Protein AF-A0A2A6NZR4-F1 (afdb_monomer_lite)

Foldseek 3Di:
DLLVVLCVLLVVLQADADDPPDDADQSYEVASVLLSVLCVVPNDVLSNLLCCLQRVAPPRSRVDYNQSSLLSSVLCVQQVCCSPPVVVLSRVQSNVDPLVVLLVVLVVCPPPDDSNVSSNVSSLVSSCVVVVDHSRPDDDDPVVCVVCDVQPDLVNLLVVLVVLVVVVVVDPPPVSVVCCVPPVPDDPVSNVVSVVSNVVVVVVVVVVVD

Secondary structure (DSSP, 8-state):
-HHHHHHHHHHHTT-EE--TTSPPPTTEE--HHHHHHHHHHHHHHHHHHHHHHHHSSTT-TT--SHHHHHHHHHHHHH-HHHHHHSHHHHHHHHHT--HHHHHHHHGGGTTTS-HHHHHHHHHHHHHHHHHSS-TTSPPPPHHHHHHHTTT-SHHHHHHHHHHHHHHHHHSPTT-HHHHHHHHS-S-HHHHHHHHHHHHHHHHHHHHHH-

Structure (mmCIF, N/CA/C/O backbone):
data_AF-A0A2A6NZR4-F1
#
_entry.id   AF-A0A2A6NZR4-F1
#
loop_
_atom_site.group_PDB
_atom_site.id
_atom_site.type_symbol
_atom_site.label_atom_id
_atom_site.label_alt_id
_atom_site.label_comp_id
_atom_site.label_asym_id
_atom_site.label_entity_id
_atom_site.label_seq_id
_atom_site.pdbx_PDB_ins_code
_atom_site.Cartn_x
_atom_site.Cartn_y
_atom_site.Cartn_z
_atom_site.occupancy
_atom_site.B_iso_or_equiv
_atom_site.auth_seq_id
_atom_site.auth_comp_id
_atom_site.auth_asym_id
_atom_site.auth_atom_id
_atom_site.pdbx_PDB_model_num
ATOM 1 N N . MET A 1 1 ? -17.869 -8.688 21.858 1.00 59.12 1 MET A N 1
ATOM 2 C CA . MET A 1 1 ? -16.610 -8.218 22.480 1.00 59.12 1 MET A CA 1
ATOM 3 C C . MET A 1 1 ? -15.714 -7.441 21.517 1.00 59.12 1 MET A C 1
ATOM 5 O O . MET A 1 1 ? -15.177 -6.435 21.944 1.00 59.12 1 MET A O 1
ATOM 9 N N . SER A 1 2 ? -15.584 -7.816 20.235 1.00 82.81 2 SER A N 1
ATOM 10 C CA . SER A 1 2 ? -14.675 -7.118 19.302 1.00 82.81 2 SER A CA 1
ATOM 11 C C . SER A 1 2 ? -15.064 -5.670 18.972 1.00 82.81 2 SER A C 1
ATOM 13 O O . SER A 1 2 ? -14.180 -4.835 18.847 1.00 82.81 2 SER A O 1
ATOM 15 N N . GLU A 1 3 ? -16.356 -5.346 18.838 1.00 93.75 3 GLU A N 1
ATOM 16 C CA . GLU A 1 3 ? -16.763 -4.004 18.382 1.00 93.75 3 GLU A CA 1
ATOM 17 C C . GLU A 1 3 ? -16.541 -2.907 19.431 1.00 93.75 3 GLU A C 1
ATOM 19 O O . GLU A 1 3 ? -16.085 -1.823 19.084 1.00 93.75 3 GLU A O 1
ATOM 24 N N . ALA A 1 4 ? -16.813 -3.185 20.711 1.00 95.56 4 ALA A N 1
ATOM 25 C CA . ALA A 1 4 ? -16.572 -2.221 21.787 1.00 95.56 4 ALA A CA 1
ATOM 26 C C . ALA A 1 4 ? -15.085 -1.837 21.872 1.00 95.56 4 ALA A C 1
ATOM 28 O O . ALA A 1 4 ? -14.761 -0.658 21.982 1.00 95.56 4 ALA A O 1
ATOM 29 N N . LEU A 1 5 ? -14.188 -2.822 21.733 1.00 96.25 5 LEU A N 1
ATOM 30 C CA . LEU A 1 5 ? -12.747 -2.581 21.688 1.00 96.25 5 LEU A CA 1
ATOM 31 C C . LEU A 1 5 ? -12.336 -1.804 20.429 1.00 96.25 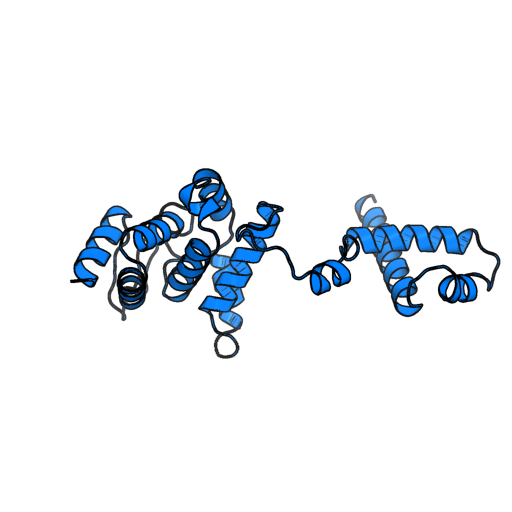5 LEU A C 1
ATOM 33 O O . LEU A 1 5 ? -11.566 -0.858 20.536 1.00 96.25 5 LEU A O 1
ATOM 37 N N . VAL A 1 6 ? -12.889 -2.138 19.255 1.00 97.12 6 VAL A N 1
ATOM 38 C CA . VAL A 1 6 ? -12.670 -1.351 18.025 1.00 97.12 6 VAL A CA 1
ATOM 39 C C . VAL A 1 6 ? -13.058 0.111 18.236 1.00 97.12 6 VAL A C 1
ATOM 41 O O . VAL A 1 6 ? -12.267 0.988 17.919 1.00 97.12 6 VAL A O 1
ATOM 44 N N . ARG A 1 7 ? -14.241 0.379 18.800 1.00 96.50 7 ARG A N 1
ATOM 45 C CA . ARG A 1 7 ? -14.711 1.746 19.073 1.00 96.50 7 ARG A CA 1
ATOM 46 C C . ARG A 1 7 ? -13.809 2.477 20.062 1.00 96.50 7 ARG A C 1
ATOM 48 O O . ARG A 1 7 ? -13.497 3.635 19.821 1.00 96.50 7 ARG A O 1
ATOM 55 N N . SER A 1 8 ? -13.372 1.798 21.124 1.00 96.81 8 SER A N 1
ATOM 56 C CA . SER A 1 8 ? -12.415 2.347 22.091 1.00 96.81 8 SER A CA 1
ATOM 57 C C . SER A 1 8 ? -11.118 2.767 21.406 1.00 96.81 8 SER A C 1
ATOM 59 O O . SER A 1 8 ? -10.703 3.907 21.547 1.00 96.81 8 SER A O 1
ATOM 61 N N . ILE A 1 9 ? -10.521 1.875 20.610 1.00 96.19 9 ILE A N 1
ATOM 62 C CA . ILE A 1 9 ? -9.265 2.155 19.905 1.00 96.19 9 ILE A CA 1
ATOM 63 C C . ILE A 1 9 ? -9.459 3.281 18.889 1.00 96.19 9 ILE A C 1
ATOM 65 O O . ILE A 1 9 ? -8.639 4.182 18.829 1.00 96.19 9 ILE A O 1
ATOM 69 N N . CYS A 1 10 ? -10.540 3.273 18.105 1.00 94.88 10 CYS A N 1
ATOM 70 C CA . CYS A 1 10 ? -10.815 4.358 17.162 1.00 94.88 10 CYS A CA 1
ATOM 71 C C . CYS A 1 10 ? -10.949 5.715 17.864 1.00 94.88 10 CYS A C 1
ATOM 73 O O . CYS A 1 10 ? -10.433 6.699 17.345 1.00 94.88 10 CYS A O 1
ATOM 75 N N . ALA A 1 11 ? -11.569 5.760 19.047 1.00 94.69 11 ALA A N 1
ATOM 76 C CA . ALA A 1 11 ? -11.686 6.985 19.831 1.00 94.69 11 ALA A CA 1
ATOM 77 C C . ALA A 1 11 ? -10.324 7.521 20.310 1.00 94.69 11 ALA A C 1
ATOM 79 O O . ALA A 1 11 ? -10.149 8.733 20.355 1.00 94.69 11 ALA A O 1
ATOM 80 N N . GLU A 1 12 ? -9.353 6.649 20.612 1.00 94.88 12 GLU A N 1
ATOM 81 C CA . GLU A 1 12 ? -7.977 7.064 20.944 1.00 94.88 12 GLU A CA 1
ATOM 82 C C . GLU A 1 12 ? -7.295 7.816 19.786 1.00 94.88 12 GLU A C 1
ATOM 84 O O . GLU A 1 12 ? -6.463 8.681 20.030 1.00 94.88 12 GLU A O 1
ATOM 89 N N . PHE A 1 13 ? -7.677 7.513 18.541 1.00 92.31 13 PHE A N 1
ATOM 90 C CA . PHE A 1 13 ? -7.177 8.159 17.321 1.00 92.31 13 PHE A CA 1
ATOM 91 C C . PHE A 1 13 ? -8.110 9.258 16.784 1.00 92.31 13 PHE A C 1
ATOM 93 O O . PHE A 1 13 ? -7.985 9.649 15.626 1.00 92.31 13 PHE A O 1
ATOM 100 N N . GLU A 1 14 ? -9.089 9.705 17.578 1.00 92.94 14 GLU A N 1
ATOM 101 C CA . GLU A 1 14 ? -10.097 10.697 17.167 1.00 92.94 14 GLU A CA 1
ATOM 102 C C . GLU A 1 14 ? -10.911 10.277 15.921 1.00 92.94 14 GLU A C 1
ATOM 104 O O . GLU A 1 14 ? -11.418 11.112 15.174 1.00 92.94 14 GLU A O 1
ATOM 109 N N . ILE A 1 15 ? -11.074 8.965 15.702 1.00 93.56 15 ILE A N 1
ATOM 110 C CA . ILE A 1 15 ? -11.857 8.410 14.594 1.00 93.56 15 ILE A CA 1
ATOM 111 C C . ILE A 1 15 ? -13.266 8.035 15.056 1.00 93.56 15 ILE A C 1
ATOM 113 O O . ILE A 1 15 ? -13.469 7.115 15.854 1.00 93.56 15 ILE A O 1
ATOM 117 N N . GLU A 1 16 ? -14.269 8.690 14.478 1.00 94.56 16 GLU A N 1
ATOM 118 C CA . GLU A 1 16 ? -15.678 8.408 14.733 1.00 94.56 16 GLU A CA 1
ATOM 119 C C . GLU A 1 16 ? -16.224 7.334 13.777 1.00 94.56 16 GLU A C 1
ATOM 121 O O . GLU A 1 16 ? -16.120 7.417 12.551 1.00 94.5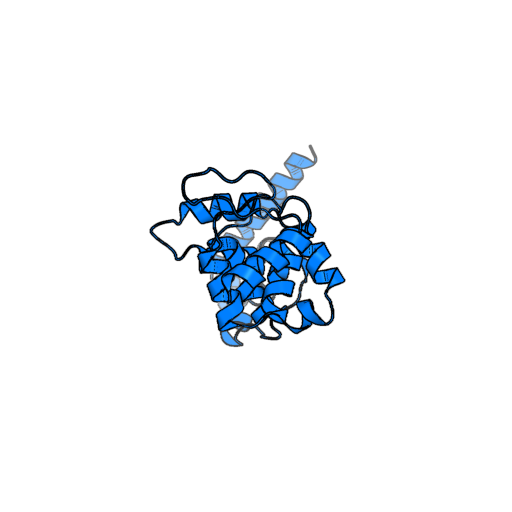6 16 GLU A O 1
ATOM 126 N N . ILE A 1 17 ? -16.879 6.313 14.334 1.00 95.38 17 ILE A N 1
ATOM 127 C CA . ILE A 1 17 ? -17.584 5.302 13.539 1.00 95.38 17 ILE A CA 1
ATOM 128 C C . ILE A 1 17 ? -19.035 5.740 13.334 1.00 95.38 17 ILE A C 1
ATOM 130 O O . ILE A 1 17 ? -19.856 5.618 14.249 1.00 95.38 17 ILE A O 1
ATOM 134 N N . VAL A 1 18 ? -19.356 6.162 12.112 1.00 95.56 18 VAL A N 1
ATOM 135 C CA . VAL A 1 18 ? -20.693 6.607 11.706 1.00 95.56 18 VAL A CA 1
ATOM 136 C C . VAL A 1 18 ? -21.548 5.462 11.129 1.00 95.56 18 VAL A C 1
ATOM 138 O O . VAL A 1 18 ? -21.015 4.449 10.659 1.00 95.56 18 VAL A O 1
ATOM 141 N N . PRO A 1 19 ? -22.889 5.593 11.133 1.00 94.94 19 PRO A N 1
ATOM 142 C CA . PRO A 1 19 ? -23.791 4.604 10.544 1.00 94.94 19 PRO A CA 1
ATOM 143 C C . PRO A 1 19 ? -23.592 4.388 9.038 1.00 94.94 19 PRO A C 1
ATOM 145 O O . PRO A 1 19 ? -23.190 5.286 8.301 1.00 94.94 19 PRO A O 1
ATOM 148 N N . ALA A 1 20 ? -23.963 3.199 8.550 1.00 91.81 20 ALA A N 1
ATOM 149 C CA . ALA A 1 20 ? -23.767 2.797 7.155 1.00 91.81 20 ALA A CA 1
ATOM 150 C C . ALA A 1 20 ? -24.446 3.728 6.125 1.00 91.81 20 ALA A C 1
ATOM 152 O O . ALA A 1 20 ? -23.980 3.836 4.993 1.00 91.81 20 ALA A O 1
ATOM 153 N N . ASN A 1 21 ? -25.528 4.404 6.508 1.00 93.19 21 ASN A N 1
ATOM 154 C CA . ASN A 1 21 ? -26.306 5.317 5.669 1.00 93.19 21 ASN A CA 1
ATOM 155 C C . ASN A 1 21 ? -25.791 6.769 5.667 1.00 93.19 21 ASN A C 1
ATOM 157 O O . ASN A 1 21 ? -26.365 7.601 4.970 1.00 93.19 21 ASN A O 1
ATOM 161 N N . VAL A 1 22 ? -24.740 7.083 6.428 1.00 92.75 22 VAL A N 1
ATOM 162 C CA . VAL A 1 22 ? -24.169 8.434 6.526 1.00 92.75 22 VAL A CA 1
ATOM 163 C C . VAL A 1 22 ? -22.921 8.536 5.651 1.00 92.75 22 VAL A C 1
ATOM 165 O O . VAL A 1 22 ? -22.099 7.622 5.616 1.00 92.75 22 VAL A O 1
ATOM 168 N N . PHE A 1 23 ? -22.761 9.637 4.918 1.00 90.44 23 PHE A N 1
ATOM 169 C CA . PHE A 1 23 ? -21.511 9.893 4.206 1.00 90.44 23 PHE A CA 1
ATOM 170 C C . PHE A 1 23 ? -20.421 10.280 5.223 1.00 90.44 23 PHE A C 1
ATOM 172 O O . PHE A 1 23 ? -20.634 11.237 5.965 1.00 90.44 23 PHE A O 1
ATOM 179 N N . PRO A 1 24 ? -19.292 9.551 5.301 1.00 91.50 24 PRO A N 1
ATOM 180 C CA . PRO A 1 24 ? -18.254 9.839 6.282 1.00 91.50 24 PRO A CA 1
ATOM 181 C C . PRO A 1 24 ? -17.493 11.113 5.903 1.00 91.50 24 PRO A C 1
ATOM 183 O O . PRO A 1 24 ? -17.047 11.262 4.764 1.00 91.50 24 PRO A O 1
ATOM 186 N N . MET A 1 25 ? -17.336 12.013 6.868 1.00 91.06 25 MET A N 1
ATOM 187 C CA . MET A 1 25 ? -16.469 13.190 6.777 1.00 91.06 25 MET A CA 1
ATOM 188 C C . MET A 1 25 ? -15.028 12.840 7.201 1.00 91.06 25 MET A C 1
ATOM 190 O O . MET A 1 25 ? -14.794 11.737 7.701 1.00 91.06 25 MET A O 1
ATOM 194 N N . PRO A 1 26 ? -14.036 13.734 7.015 1.00 88.00 26 PRO A N 1
ATOM 195 C CA . PRO A 1 26 ? -12.703 13.536 7.586 1.00 88.00 26 PRO A CA 1
ATOM 196 C C . PRO A 1 26 ? -12.758 13.212 9.085 1.00 88.00 26 PRO A C 1
ATOM 198 O O . PRO A 1 26 ? -13.531 13.831 9.812 1.00 88.00 26 PRO A O 1
ATOM 201 N N . GLY A 1 27 ? -11.982 12.217 9.526 1.00 89.06 27 GLY A N 1
ATOM 202 C CA . GLY A 1 27 ? -12.039 11.702 10.899 1.00 89.06 27 GLY A CA 1
ATOM 203 C C . GLY A 1 27 ? -13.199 10.732 11.153 1.00 89.06 27 GLY A C 1
ATOM 204 O O . GLY A 1 27 ? -13.369 10.260 12.272 1.00 89.06 27 GLY A O 1
ATOM 205 N N . GLN A 1 28 ? -13.997 10.391 10.137 1.00 93.50 28 GLN A N 1
ATOM 206 C CA . GLN A 1 28 ? -15.114 9.458 10.266 1.00 93.50 28 GLN A CA 1
ATOM 207 C C . GLN A 1 28 ? -14.965 8.240 9.354 1.00 93.50 28 GLN A C 1
ATOM 209 O O . GLN A 1 28 ? -14.363 8.282 8.282 1.00 93.50 28 GLN A O 1
ATOM 214 N N . THR A 1 29 ? -15.584 7.129 9.746 1.00 94.69 29 THR A N 1
ATOM 215 C CA . THR A 1 29 ? -15.614 5.906 8.940 1.00 94.69 29 THR A CA 1
ATOM 216 C C . THR A 1 29 ? -16.875 5.083 9.172 1.00 94.69 29 THR A C 1
ATOM 218 O O . THR A 1 29 ? -17.479 5.108 10.238 1.00 94.69 29 THR A O 1
ATOM 221 N N . ARG A 1 30 ? -17.260 4.289 8.170 1.00 95.19 30 ARG A N 1
ATOM 222 C CA . ARG A 1 30 ? -18.326 3.275 8.275 1.00 95.19 30 ARG A CA 1
ATOM 223 C C . ARG A 1 30 ? -17.785 1.850 8.379 1.00 95.19 30 ARG A C 1
ATOM 225 O O . ARG A 1 30 ? -18.551 0.895 8.493 1.00 95.19 30 ARG A O 1
ATOM 232 N N . ALA A 1 31 ? -16.468 1.672 8.305 1.00 95.25 31 ALA A N 1
ATOM 233 C CA . ALA A 1 31 ? -15.838 0.377 8.061 1.00 95.25 31 ALA A CA 1
ATOM 234 C C . ALA A 1 31 ? -15.680 -0.504 9.322 1.00 95.25 31 ALA A C 1
ATOM 236 O O . ALA A 1 31 ? -14.756 -1.318 9.408 1.00 95.25 31 ALA A O 1
ATOM 237 N N . VAL A 1 32 ? -16.603 -0.405 10.287 1.00 96.38 32 VAL A N 1
ATOM 238 C CA . VAL A 1 32 ? -16.546 -1.117 11.580 1.00 96.38 32 VAL A CA 1
ATOM 239 C C . VAL A 1 32 ? -16.472 -2.636 11.434 1.00 96.38 32 VAL A C 1
ATOM 241 O O . VAL A 1 32 ? -15.722 -3.297 12.152 1.00 96.38 32 VAL A O 1
ATOM 244 N N . ALA A 1 33 ? -17.181 -3.207 10.457 1.00 96.25 33 ALA A N 1
ATOM 245 C CA . ALA A 1 33 ? -17.137 -4.643 10.190 1.00 96.25 33 ALA A CA 1
ATOM 246 C C . ALA A 1 33 ? -15.734 -5.099 9.748 1.00 96.25 33 ALA A C 1
ATOM 248 O O . ALA A 1 33 ? -15.257 -6.162 10.159 1.00 96.25 33 ALA A O 1
ATOM 249 N N . THR A 1 34 ? -15.047 -4.279 8.947 1.00 97.00 34 THR A N 1
ATOM 250 C CA . THR A 1 34 ? -13.672 -4.541 8.506 1.00 97.00 34 THR A CA 1
ATOM 251 C C . THR A 1 34 ? -12.693 -4.422 9.666 1.00 97.00 34 THR A C 1
ATOM 253 O O . THR A 1 34 ? -11.870 -5.319 9.841 1.00 97.00 34 THR A O 1
ATOM 256 N N . MET A 1 35 ? -12.828 -3.395 10.506 1.00 97.00 35 MET A N 1
ATOM 257 C CA . MET A 1 35 ? -12.018 -3.232 11.719 1.00 97.00 35 MET A CA 1
ATOM 258 C C . MET A 1 35 ? -12.185 -4.418 12.678 1.00 97.00 35 MET A C 1
ATOM 260 O O . MET A 1 35 ? -11.201 -5.031 13.085 1.00 97.00 35 MET A O 1
ATOM 264 N N . CYS A 1 36 ? -13.428 -4.835 12.948 1.00 97.75 36 CYS A N 1
ATOM 265 C CA . CYS A 1 36 ? -13.718 -6.016 13.766 1.00 97.75 36 CYS A CA 1
ATOM 266 C C . CYS A 1 36 ? -13.087 -7.287 13.188 1.00 97.75 36 CYS A C 1
ATOM 268 O O . CYS A 1 36 ? -12.604 -8.142 13.930 1.00 97.75 36 CYS A O 1
ATOM 270 N N . ARG A 1 37 ? -13.087 -7.429 11.857 1.00 97.88 37 ARG A N 1
ATOM 271 C CA . ARG A 1 37 ? -12.451 -8.559 11.174 1.00 97.88 37 ARG A CA 1
ATOM 272 C C . ARG A 1 37 ? -10.929 -8.526 11.315 1.00 97.88 37 ARG A C 1
ATOM 274 O O . ARG A 1 37 ? -10.361 -9.577 11.589 1.00 97.88 37 ARG A O 1
ATOM 281 N N . ILE A 1 38 ? -10.288 -7.367 11.164 1.00 97.81 38 ILE A N 1
ATOM 282 C CA . ILE A 1 38 ? -8.836 -7.213 11.353 1.00 97.81 38 ILE A CA 1
ATOM 283 C C . ILE A 1 38 ? -8.455 -7.554 12.796 1.00 97.81 38 ILE A C 1
ATOM 285 O O . ILE A 1 38 ? -7.612 -8.425 13.003 1.00 97.81 38 ILE A O 1
ATOM 289 N N . LEU A 1 39 ? -9.137 -6.952 13.777 1.00 97.75 39 LEU A N 1
ATOM 290 C CA . LEU A 1 39 ? -8.906 -7.200 15.202 1.00 97.75 39 LEU A CA 1
ATOM 291 C C . LEU A 1 39 ? -9.044 -8.689 15.548 1.00 97.75 39 LEU A C 1
ATOM 293 O O . LEU A 1 39 ? -8.173 -9.264 16.191 1.00 97.75 39 LEU A O 1
ATOM 297 N N . ARG A 1 40 ? -10.114 -9.341 15.084 1.00 97.50 40 ARG A N 1
ATOM 298 C CA . ARG A 1 40 ? -10.342 -10.773 15.326 1.00 97.50 40 ARG A CA 1
ATOM 299 C C . ARG A 1 40 ? -9.277 -11.663 14.681 1.00 97.50 40 ARG A C 1
ATOM 301 O O . ARG A 1 40 ? -8.913 -12.676 15.264 1.00 97.50 40 ARG A O 1
ATOM 308 N N . ASN A 1 41 ? -8.819 -11.324 13.478 1.00 97.31 41 ASN A N 1
ATOM 309 C CA . ASN A 1 41 ? -7.909 -12.181 12.717 1.00 97.31 41 ASN A CA 1
ATOM 310 C C . ASN A 1 41 ? -6.439 -12.006 13.120 1.00 97.31 41 ASN A C 1
ATOM 312 O O . ASN A 1 41 ? -5.646 -12.924 12.910 1.00 97.31 41 ASN A O 1
ATOM 316 N N . HIS A 1 42 ? -6.057 -10.827 13.617 1.00 96.69 42 HIS A N 1
ATOM 317 C CA . HIS A 1 42 ? -4.652 -10.453 13.821 1.00 96.69 42 HIS A CA 1
ATOM 318 C C . HIS A 1 42 ? -4.341 -9.918 15.225 1.00 96.69 42 HIS A C 1
ATOM 320 O O . HIS A 1 42 ? -3.175 -9.716 15.547 1.00 96.69 42 HIS A O 1
ATOM 326 N N . GLY A 1 43 ? -5.351 -9.742 16.077 1.00 96.81 43 GLY A N 1
ATOM 327 C CA . GLY A 1 43 ? -5.184 -9.262 17.445 1.00 96.81 43 GLY A CA 1
ATOM 328 C C . GLY A 1 43 ? -5.083 -7.740 17.556 1.00 96.81 43 GLY A C 1
ATOM 329 O O . GLY A 1 43 ? -5.034 -7.008 16.565 1.00 96.81 43 GLY A O 1
ATOM 330 N N . GLU A 1 44 ? -5.078 -7.268 18.802 1.00 96.75 44 GLU A N 1
ATOM 331 C CA . GLU A 1 44 ? -5.102 -5.842 19.138 1.00 96.75 44 GLU A CA 1
ATOM 332 C C . GLU A 1 44 ? -3.841 -5.105 18.687 1.00 96.75 44 GLU A C 1
ATOM 334 O O . GLU A 1 44 ? -3.958 -4.063 18.050 1.00 96.75 44 GLU A O 1
ATOM 339 N N . GLY A 1 45 ? -2.652 -5.659 18.949 1.00 95.88 45 GLY A N 1
ATOM 340 C CA . GLY A 1 45 ? -1.385 -5.019 18.575 1.00 95.88 45 GLY A CA 1
ATOM 341 C C . GLY A 1 45 ? -1.302 -4.722 17.076 1.00 95.88 45 GLY A C 1
ATOM 342 O O . GLY A 1 45 ? -1.015 -3.596 16.680 1.00 95.88 45 GLY A O 1
ATOM 343 N N . HIS A 1 46 ? -1.667 -5.696 16.233 1.00 96.75 46 HIS A N 1
ATOM 344 C CA . HIS A 1 46 ? -1.740 -5.498 14.783 1.00 96.75 46 HIS A CA 1
ATOM 345 C C . HIS A 1 46 ? -2.768 -4.429 14.401 1.00 96.75 46 HIS A C 1
ATOM 347 O O . HIS A 1 46 ? -2.488 -3.565 13.575 1.00 96.75 46 HIS A O 1
ATOM 353 N N . PHE A 1 47 ? -3.965 -4.473 14.992 1.00 97.25 47 PHE A N 1
ATOM 354 C CA . PHE A 1 47 ? -5.002 -3.488 14.693 1.00 97.25 47 PHE A CA 1
ATOM 355 C C . PHE A 1 47 ? -4.567 -2.064 15.068 1.00 97.25 47 PHE A C 1
ATOM 357 O O . PHE A 1 47 ? -4.775 -1.147 14.278 1.00 97.25 47 PHE A O 1
ATOM 364 N N . ARG A 1 48 ? -3.891 -1.887 16.208 1.00 96.12 48 ARG A N 1
ATOM 365 C CA . ARG A 1 48 ? -3.319 -0.598 16.619 1.00 96.12 48 ARG A CA 1
ATOM 366 C C . ARG A 1 48 ? -2.287 -0.091 15.613 1.00 96.12 48 ARG A C 1
ATOM 368 O O . ARG A 1 48 ? -2.401 1.052 15.204 1.00 96.12 48 ARG A O 1
ATOM 375 N N . LEU A 1 49 ? -1.381 -0.936 15.114 1.00 95.62 49 LEU A N 1
ATOM 376 C CA . LEU A 1 49 ? -0.418 -0.546 14.068 1.00 95.62 49 LEU A CA 1
ATOM 377 C C . LEU A 1 49 ? -1.096 -0.096 12.763 1.00 95.62 49 LEU A C 1
ATOM 379 O O . LEU A 1 49 ? -0.646 0.855 12.116 1.00 95.62 49 LEU A O 1
ATOM 383 N N . VAL A 1 50 ? -2.196 -0.754 12.376 1.00 95.69 50 VAL A N 1
ATOM 384 C CA . VAL A 1 50 ? -3.011 -0.332 11.224 1.00 95.69 50 VAL A CA 1
ATOM 385 C C . VAL A 1 50 ? -3.622 1.048 11.468 1.00 95.69 50 VAL A C 1
ATOM 387 O O . VAL A 1 50 ? -3.556 1.898 10.581 1.00 95.69 50 VAL A O 1
ATOM 390 N N . MET A 1 51 ? -4.182 1.278 12.658 1.00 94.75 51 MET A N 1
ATOM 391 C CA . MET A 1 51 ? -4.780 2.566 13.012 1.00 94.75 51 MET A CA 1
ATOM 392 C C . MET A 1 51 ? -3.732 3.675 13.113 1.00 94.75 51 MET A C 1
ATOM 394 O O . MET A 1 51 ? -3.931 4.713 12.500 1.00 94.75 51 MET A O 1
ATOM 398 N N . THR A 1 52 ? -2.583 3.431 13.748 1.00 93.19 52 THR A N 1
ATOM 399 C CA . THR A 1 52 ? -1.443 4.361 13.774 1.00 93.19 52 THR A CA 1
ATOM 400 C C . THR A 1 52 ? -1.024 4.755 12.360 1.00 93.19 52 THR A C 1
ATOM 402 O O . THR A 1 52 ? -0.868 5.931 12.069 1.00 93.19 52 THR A O 1
ATOM 405 N N . THR A 1 53 ? -0.911 3.791 11.440 1.00 93.38 53 THR A N 1
ATOM 406 C CA . THR A 1 53 ? -0.513 4.087 10.054 1.00 93.38 53 THR A CA 1
ATOM 407 C C . THR A 1 53 ? -1.523 4.990 9.338 1.00 93.38 53 THR A C 1
ATOM 409 O O . THR A 1 53 ? -1.118 5.865 8.583 1.00 93.38 53 THR A O 1
ATOM 412 N N . LEU A 1 54 ? -2.827 4.783 9.540 1.00 92.06 54 LEU A N 1
ATOM 413 C CA . LEU A 1 54 ? -3.873 5.522 8.823 1.00 92.06 54 LEU A CA 1
ATOM 414 C C . LEU A 1 54 ? -4.287 6.843 9.485 1.00 92.06 54 LEU A C 1
ATOM 416 O O . LEU A 1 54 ? -4.683 7.760 8.773 1.00 92.06 54 LEU A O 1
ATOM 420 N N . ALA A 1 55 ? -4.260 6.922 10.814 1.00 87.25 55 ALA A N 1
ATOM 421 C CA . ALA A 1 55 ? -4.796 8.055 11.564 1.00 87.25 55 ALA A CA 1
ATOM 422 C C . ALA A 1 55 ? -3.741 9.123 11.887 1.00 87.25 55 ALA A C 1
ATOM 424 O O . ALA A 1 55 ? -4.074 10.306 11.899 1.00 87.25 55 ALA A O 1
ATOM 425 N N . GLU A 1 56 ? -2.486 8.718 12.108 1.00 81.00 56 GLU A N 1
ATOM 426 C CA . GLU A 1 56 ? -1.390 9.641 12.454 1.00 81.00 56 GLU A CA 1
ATOM 427 C C . GLU A 1 56 ? -0.751 10.293 11.224 1.00 81.00 56 GLU A C 1
ATOM 429 O O . GLU A 1 56 ? -0.033 11.283 11.343 1.00 81.00 56 GLU A O 1
ATOM 434 N N . THR A 1 57 ? -0.976 9.732 10.034 1.00 76.38 57 THR A N 1
ATOM 435 C CA . THR A 1 57 ? -0.336 10.224 8.815 1.00 76.38 57 THR A CA 1
ATOM 436 C C . THR A 1 57 ? -1.152 11.349 8.189 1.00 76.38 57 THR A C 1
ATOM 438 O O . THR A 1 57 ? -2.386 11.301 8.115 1.00 76.38 57 THR A O 1
ATOM 441 N N . LYS A 1 58 ? -0.455 12.404 7.763 1.00 69.25 58 LYS A N 1
ATOM 442 C CA . LYS A 1 58 ? -1.072 13.643 7.277 1.00 69.25 58 LYS A CA 1
ATOM 443 C C . LYS A 1 58 ? -2.004 13.360 6.101 1.00 69.25 58 LYS A C 1
ATOM 445 O O . LYS A 1 58 ? -1.716 12.532 5.243 1.00 69.25 58 LYS A O 1
ATOM 450 N N . ASP A 1 59 ? -3.140 14.055 6.086 1.00 68.19 59 ASP A N 1
ATOM 451 C CA . ASP A 1 59 ? -4.177 13.987 5.047 1.00 68.19 59 ASP A CA 1
ATOM 452 C C . ASP A 1 59 ? -4.889 12.623 4.875 1.00 68.19 59 ASP A C 1
ATOM 454 O O . ASP A 1 59 ? -5.765 12.491 4.015 1.00 68.19 59 ASP A O 1
ATOM 458 N N . ASN A 1 60 ? -4.609 11.622 5.725 1.00 70.00 60 ASN A N 1
ATOM 459 C CA . ASN A 1 60 ? -5.201 10.279 5.617 1.00 70.00 60 ASN A CA 1
ATOM 460 C C . ASN A 1 60 ? -6.451 10.053 6.487 1.00 70.00 60 ASN A C 1
ATOM 462 O O . ASN A 1 60 ? -7.183 9.083 6.275 1.00 70.00 60 ASN A O 1
ATOM 466 N N . GLN A 1 61 ? -6.779 10.982 7.390 1.00 65.44 61 GLN A N 1
ATOM 467 C CA . GLN A 1 61 ? -7.924 10.871 8.308 1.00 65.44 61 GLN A CA 1
ATOM 468 C C . GLN A 1 61 ? -9.290 10.758 7.600 1.00 65.44 61 GLN A C 1
ATOM 470 O O . GLN A 1 61 ? -10.231 10.195 8.154 1.00 65.44 61 GLN A O 1
ATOM 475 N N . GLY A 1 62 ? -9.424 11.265 6.368 1.00 65.69 62 GLY A N 1
ATOM 476 C CA . GLY A 1 62 ? -10.636 11.114 5.544 1.00 65.69 62 GLY A CA 1
ATOM 477 C C . GLY A 1 62 ? -10.656 9.877 4.646 1.00 65.69 62 GLY A C 1
ATOM 478 O O . GLY A 1 62 ? -11.586 9.702 3.863 1.00 65.69 62 GLY A O 1
ATOM 479 N N . LEU A 1 63 ? -9.628 9.032 4.724 1.00 81.81 63 LEU A N 1
ATOM 480 C CA . LEU A 1 63 ? -9.383 7.937 3.786 1.00 81.81 63 LEU A CA 1
ATOM 481 C C . LEU A 1 63 ? -9.512 6.555 4.439 1.00 81.81 63 LEU A C 1
ATOM 483 O O . LEU A 1 63 ? -9.076 5.552 3.873 1.00 81.81 63 LEU A O 1
ATOM 487 N N . ILE A 1 64 ? -10.126 6.476 5.623 1.00 92.81 64 ILE A N 1
ATOM 488 C CA . ILE A 1 64 ? -10.338 5.223 6.355 1.00 92.81 64 ILE A CA 1
ATOM 489 C C . ILE A 1 64 ? -11.625 4.548 5.863 1.00 92.81 64 ILE A C 1
ATOM 491 O O . ILE A 1 64 ? -12.730 4.838 6.327 1.00 92.81 64 ILE A O 1
ATOM 495 N N . ASP A 1 65 ? -11.484 3.593 4.947 1.00 93.44 65 ASP A N 1
ATOM 496 C CA . ASP A 1 65 ? -12.565 2.747 4.448 1.00 93.44 65 ASP A CA 1
ATOM 497 C C . ASP A 1 65 ? -12.190 1.257 4.509 1.00 93.44 65 ASP A C 1
ATOM 499 O O . ASP A 1 65 ? -11.133 0.863 5.004 1.00 93.44 65 ASP A O 1
ATOM 503 N N . GLU A 1 66 ? -13.082 0.385 4.038 1.00 95.81 66 GLU A N 1
ATOM 504 C CA . GLU A 1 66 ? -12.842 -1.058 4.073 1.00 95.81 66 GLU A CA 1
ATOM 505 C C . GLU A 1 66 ? -11.653 -1.522 3.215 1.00 95.81 66 GLU A C 1
ATOM 507 O O . GLU A 1 66 ? -11.034 -2.545 3.528 1.00 95.81 66 GLU A O 1
ATOM 512 N N . HIS A 1 67 ? -11.334 -0.802 2.139 1.00 96.06 67 HIS A N 1
ATOM 513 C CA . HIS A 1 67 ? -10.267 -1.150 1.214 1.00 96.06 67 HIS A CA 1
ATOM 514 C C . HIS A 1 67 ? -8.921 -0.649 1.728 1.00 96.06 67 HIS A C 1
ATOM 516 O O . HIS A 1 67 ? -7.964 -1.426 1.707 1.00 96.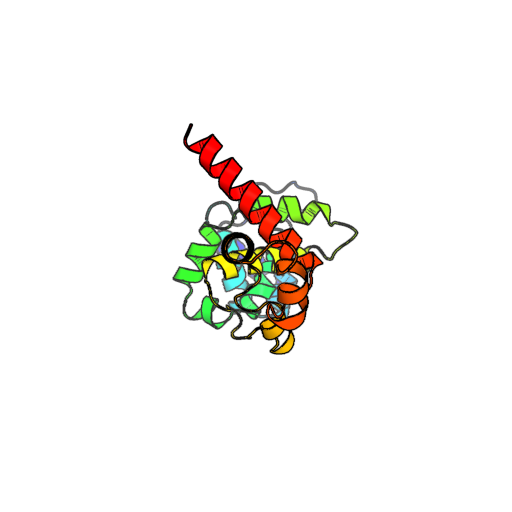06 67 HIS A O 1
ATOM 522 N N . SER A 1 68 ? -8.845 0.587 2.230 1.00 95.75 68 SER A N 1
ATOM 523 C CA . SER A 1 68 ? -7.625 1.149 2.814 1.00 95.75 68 SER A CA 1
ATOM 524 C C . SER A 1 68 ? -7.237 0.415 4.096 1.00 95.75 68 SER A C 1
ATOM 526 O O . SER A 1 68 ? -6.095 -0.032 4.198 1.00 95.75 68 SER A O 1
ATOM 528 N N . LEU A 1 69 ? -8.188 0.130 4.997 1.00 96.81 69 LEU A N 1
ATOM 529 C CA . LEU A 1 69 ? -7.952 -0.723 6.173 1.00 96.81 69 LEU A CA 1
ATOM 530 C C . LEU A 1 69 ? -7.427 -2.105 5.777 1.00 96.81 69 LEU A C 1
ATOM 532 O O . LEU A 1 69 ? -6.469 -2.614 6.359 1.00 96.81 69 LEU A O 1
ATOM 536 N N . GLY A 1 70 ? -8.056 -2.727 4.776 1.00 97.69 70 GLY A N 1
ATOM 537 C CA . GLY A 1 70 ? -7.649 -4.039 4.287 1.00 97.69 70 GLY A CA 1
ATOM 538 C C . GLY A 1 70 ? -6.239 -4.035 3.697 1.00 97.69 70 GLY A C 1
ATOM 539 O O . GLY A 1 70 ? -5.467 -4.951 3.987 1.00 97.69 70 GLY A O 1
ATOM 540 N N . ALA A 1 71 ? -5.917 -3.020 2.893 1.00 97.75 71 ALA A N 1
ATOM 541 C CA . ALA A 1 71 ? -4.629 -2.862 2.228 1.00 97.75 71 ALA A CA 1
ATOM 542 C C . ALA A 1 71 ? -3.508 -2.566 3.231 1.00 97.75 71 ALA A C 1
ATOM 544 O O . ALA A 1 71 ? -2.491 -3.252 3.223 1.00 97.75 71 ALA A O 1
ATOM 545 N N . VAL A 1 72 ? -3.713 -1.619 4.150 1.00 96.88 72 VAL A N 1
ATOM 546 C CA . VAL A 1 72 ? -2.748 -1.303 5.217 1.00 96.88 72 VAL A CA 1
ATOM 547 C C . VAL A 1 72 ? -2.518 -2.526 6.096 1.00 96.88 72 VAL A C 1
ATOM 549 O O . VAL A 1 72 ? -1.376 -2.869 6.380 1.00 96.88 72 VAL A O 1
ATOM 552 N N . SER A 1 73 ? -3.579 -3.256 6.451 1.00 98.00 73 SER A N 1
ATOM 553 C CA . SER A 1 73 ? -3.449 -4.504 7.205 1.00 98.00 73 SER A CA 1
ATOM 554 C C . SER A 1 73 ? -2.607 -5.560 6.483 1.00 98.00 73 SER A C 1
ATOM 556 O O . SER A 1 73 ? -1.931 -6.337 7.156 1.00 98.00 73 SER A O 1
ATOM 558 N N . ASP A 1 74 ? -2.650 -5.636 5.150 1.00 98.19 74 ASP A N 1
ATOM 559 C CA . ASP A 1 74 ? -1.779 -6.545 4.393 1.00 98.19 74 ASP A CA 1
ATOM 560 C C . ASP A 1 74 ? -0.327 -6.069 4.420 1.00 98.19 74 ASP A C 1
ATOM 562 O O . ASP A 1 74 ? 0.578 -6.876 4.627 1.00 98.19 74 ASP A O 1
ATOM 566 N N . LEU A 1 75 ? -0.104 -4.765 4.249 1.00 97.44 75 LEU A N 1
ATOM 567 C CA . LEU A 1 75 ? 1.232 -4.178 4.203 1.00 97.44 75 LEU A CA 1
ATOM 568 C C . LEU A 1 75 ? 1.936 -4.226 5.559 1.00 97.44 75 LEU A C 1
ATOM 570 O O . LEU A 1 75 ? 3.101 -4.602 5.607 1.00 97.44 75 LEU A O 1
ATOM 574 N N . VAL A 1 76 ? 1.224 -3.955 6.655 1.00 96.88 76 VAL A N 1
ATOM 575 C CA . VAL A 1 76 ? 1.765 -4.091 8.016 1.00 96.88 76 VAL A CA 1
ATOM 576 C C . VAL A 1 76 ? 2.242 -5.524 8.273 1.00 96.88 76 VAL A C 1
ATOM 578 O O . VAL A 1 76 ? 3.331 -5.734 8.797 1.00 96.88 76 VAL A O 1
ATOM 581 N N . ARG A 1 77 ? 1.483 -6.530 7.818 1.00 96.81 77 ARG A N 1
ATOM 582 C CA . ARG A 1 77 ? 1.888 -7.944 7.927 1.00 96.81 77 ARG A CA 1
ATOM 583 C C . ARG A 1 77 ? 3.029 -8.316 6.991 1.00 96.81 77 ARG A C 1
ATOM 585 O O . ARG A 1 77 ? 3.796 -9.225 7.297 1.00 96.81 77 ARG A O 1
ATOM 592 N N . ALA A 1 78 ? 3.091 -7.691 5.820 1.00 96.25 78 ALA A N 1
ATOM 593 C CA . ALA A 1 78 ? 4.113 -7.973 4.825 1.00 96.25 78 ALA A CA 1
ATOM 594 C C . ALA A 1 78 ? 5.460 -7.330 5.179 1.00 96.25 78 ALA A C 1
ATOM 596 O O . ALA A 1 78 ? 6.490 -7.877 4.788 1.00 96.25 78 ALA A O 1
ATOM 597 N N . CYS A 1 79 ? 5.448 -6.218 5.919 1.00 95.62 79 CYS A N 1
ATOM 598 C CA . CYS A 1 79 ? 6.613 -5.396 6.239 1.00 95.62 79 CYS A CA 1
ATOM 599 C C . CYS A 1 79 ? 6.847 -5.256 7.765 1.00 95.62 79 CYS A C 1
ATOM 601 O O . CYS A 1 79 ? 7.001 -4.133 8.243 1.00 95.62 79 CYS A O 1
ATOM 603 N N . PRO A 1 80 ? 6.887 -6.351 8.556 1.00 93.44 80 PRO A N 1
ATOM 604 C CA . PRO A 1 80 ? 6.912 -6.264 10.021 1.00 93.44 80 PRO A CA 1
ATOM 605 C C . PRO A 1 80 ? 8.165 -5.562 10.560 1.00 93.44 80 PRO A C 1
ATOM 607 O O . PRO A 1 80 ? 8.091 -4.815 11.525 1.00 93.44 80 PRO A O 1
ATOM 610 N N . GLU A 1 81 ? 9.314 -5.746 9.903 1.00 91.06 81 GLU A N 1
ATOM 611 C CA . GLU A 1 81 ? 10.576 -5.108 10.299 1.00 91.06 81 GLU A CA 1
ATOM 612 C C . GLU A 1 81 ? 10.495 -3.579 10.212 1.00 91.06 81 GLU A C 1
ATOM 614 O O . GLU A 1 81 ? 10.906 -2.887 11.140 1.00 91.06 81 GLU A O 1
ATOM 619 N N . TRP A 1 82 ? 9.852 -3.064 9.165 1.00 91.88 82 TRP A N 1
ATOM 620 C CA . TRP A 1 82 ? 9.646 -1.631 8.986 1.00 91.88 82 TRP A CA 1
ATOM 621 C C . TRP A 1 82 ? 8.676 -1.059 10.003 1.00 91.88 82 TRP A C 1
ATOM 623 O O . TRP A 1 82 ? 8.927 -0.007 10.576 1.00 91.88 82 TRP A O 1
ATOM 633 N N . VAL A 1 83 ? 7.577 -1.765 10.250 1.00 91.38 83 VAL A N 1
ATOM 634 C CA . VAL A 1 83 ? 6.540 -1.276 11.156 1.00 91.38 83 VAL A CA 1
ATOM 635 C C . VAL A 1 83 ? 7.006 -1.301 12.611 1.00 91.38 83 VAL A C 1
ATOM 637 O O . VAL A 1 83 ? 6.729 -0.358 13.345 1.00 91.38 83 VAL A O 1
ATOM 640 N N . GLU A 1 84 ? 7.721 -2.347 13.030 1.00 89.00 84 GLU A N 1
ATOM 641 C CA . GLU A 1 84 ? 8.104 -2.539 14.434 1.00 89.00 84 GLU A CA 1
ATOM 642 C C . GLU A 1 84 ? 9.461 -1.920 14.791 1.00 89.00 84 GLU A C 1
ATOM 644 O O . GLU A 1 84 ? 9.643 -1.480 15.923 1.00 89.00 84 GLU A O 1
ATOM 649 N N . LYS A 1 85 ? 10.430 -1.903 13.863 1.00 90.00 85 LYS A N 1
ATOM 650 C CA . LYS A 1 85 ? 11.809 -1.457 14.153 1.00 90.00 85 LYS A CA 1
ATOM 651 C C . LYS A 1 85 ? 12.188 -0.146 13.477 1.00 90.00 85 LYS A C 1
ATOM 653 O O . LYS A 1 85 ? 13.083 0.538 13.963 1.00 90.00 85 LYS A O 1
ATOM 658 N N . ARG A 1 86 ? 11.519 0.208 12.378 1.00 90.94 86 ARG A N 1
ATOM 659 C CA . ARG A 1 86 ? 11.780 1.424 11.587 1.00 90.94 86 ARG A CA 1
ATOM 660 C C . ARG A 1 86 ? 10.516 2.278 11.464 1.00 90.94 86 ARG A C 1
ATOM 662 O O . ARG A 1 86 ? 10.234 2.851 10.413 1.00 90.94 86 ARG A O 1
ATOM 669 N N . THR A 1 87 ? 9.742 2.352 12.550 1.00 90.19 87 THR A N 1
ATOM 670 C CA . THR A 1 87 ? 8.411 2.978 12.576 1.00 90.19 87 THR A CA 1
ATOM 671 C C . THR A 1 87 ? 8.437 4.430 12.104 1.00 90.19 87 THR A C 1
ATOM 673 O O . THR A 1 87 ? 7.544 4.840 11.369 1.00 90.19 87 THR A O 1
ATOM 676 N N . SER A 1 88 ? 9.468 5.201 12.465 1.00 91.19 88 SER A N 1
ATOM 677 C CA . SER A 1 88 ? 9.601 6.592 12.017 1.00 91.19 88 SER A CA 1
ATOM 678 C C . SER A 1 88 ? 9.715 6.698 10.495 1.00 91.19 88 SER A C 1
ATOM 680 O O . SER A 1 88 ? 8.978 7.464 9.887 1.00 91.19 88 SER A O 1
ATOM 682 N N . GLU A 1 89 ? 10.563 5.879 9.862 1.00 92.62 89 GLU A N 1
ATOM 683 C CA . GLU A 1 89 ? 10.713 5.864 8.397 1.00 92.62 89 GLU A CA 1
ATOM 684 C C . GLU A 1 89 ? 9.425 5.411 7.705 1.00 92.62 89 GLU A C 1
ATOM 686 O O . GLU A 1 89 ? 9.011 5.992 6.703 1.00 92.62 89 GLU A O 1
ATOM 691 N N . TRP A 1 90 ? 8.760 4.398 8.272 1.00 93.81 90 TRP A N 1
ATOM 692 C CA . TRP A 1 90 ? 7.454 3.951 7.803 1.00 93.81 90 TRP A CA 1
ATOM 693 C C . TRP A 1 90 ? 6.457 5.115 7.777 1.00 93.81 90 TRP A C 1
ATOM 695 O O . TRP A 1 90 ? 5.909 5.421 6.718 1.00 93.81 90 TRP A O 1
ATOM 705 N N . LEU A 1 91 ? 6.257 5.803 8.903 1.00 91.94 91 LEU A N 1
ATOM 706 C CA . LEU A 1 91 ? 5.297 6.905 8.999 1.00 91.94 91 LEU A CA 1
ATOM 707 C C . LEU A 1 91 ? 5.681 8.093 8.102 1.00 91.94 91 LEU A C 1
ATOM 709 O O . LEU A 1 91 ? 4.820 8.614 7.398 1.00 91.94 91 LEU A O 1
ATOM 713 N N . GLU A 1 92 ? 6.966 8.456 8.023 1.00 91.62 92 GLU A N 1
ATOM 714 C CA . GLU A 1 92 ? 7.452 9.525 7.134 1.00 91.62 92 GLU A CA 1
ATOM 715 C C . GLU A 1 92 ? 7.160 9.265 5.650 1.00 91.62 92 GLU A C 1
ATOM 717 O O . GLU A 1 92 ? 6.960 10.198 4.867 1.00 91.62 92 GLU A O 1
ATOM 722 N N . TRP A 1 93 ? 7.177 8.005 5.220 1.00 91.62 93 TRP A N 1
ATOM 723 C CA . TRP A 1 93 ? 6.837 7.654 3.845 1.00 91.62 93 TRP A CA 1
ATOM 724 C C . TRP A 1 93 ? 5.344 7.632 3.602 1.00 91.62 93 TRP A C 1
ATOM 726 O O . TRP A 1 93 ? 4.910 8.063 2.534 1.00 91.62 93 TRP A O 1
ATOM 736 N N . TRP A 1 94 ? 4.561 7.178 4.577 1.00 93.06 94 TRP A N 1
ATOM 737 C CA . TRP A 1 94 ? 3.108 7.267 4.493 1.00 93.06 94 TRP A CA 1
ATOM 738 C C . TRP A 1 94 ? 2.617 8.717 4.443 1.00 93.06 94 TRP A C 1
ATOM 740 O O . TRP A 1 94 ? 1.729 9.002 3.646 1.00 93.06 94 TRP A O 1
ATOM 750 N N . ASP A 1 95 ? 3.262 9.639 5.161 1.00 91.50 95 ASP A N 1
ATOM 751 C CA . ASP A 1 95 ? 3.011 11.087 5.061 1.00 91.50 95 ASP A CA 1
ATOM 752 C C . ASP A 1 95 ? 3.255 11.651 3.653 1.00 91.50 95 ASP A C 1
ATOM 754 O O . ASP A 1 95 ? 2.641 12.634 3.245 1.00 91.50 95 ASP A O 1
ATOM 758 N N . LYS A 1 96 ? 4.165 11.042 2.885 1.00 90.69 96 LYS A N 1
ATOM 759 C CA . LYS A 1 96 ? 4.473 11.451 1.504 1.00 90.69 96 LYS A CA 1
ATOM 760 C C . LYS A 1 96 ? 3.567 10.778 0.474 1.00 90.69 96 LYS A C 1
ATOM 762 O O . LYS A 1 96 ? 3.616 11.138 -0.707 1.00 90.69 96 LYS A O 1
ATOM 767 N N . LEU A 1 97 ? 2.777 9.774 0.865 1.00 91.25 97 LEU A N 1
ATOM 768 C CA . LEU A 1 97 ? 1.911 9.063 -0.067 1.00 91.25 97 LEU A CA 1
ATOM 769 C C . LEU A 1 97 ? 0.698 9.922 -0.437 1.00 91.25 97 LEU A C 1
ATOM 771 O O . LEU A 1 97 ? -0.064 10.319 0.438 1.00 91.25 97 LEU A O 1
ATOM 775 N N . PRO A 1 98 ? 0.403 10.105 -1.737 1.00 91.06 98 PRO A N 1
ATOM 776 C CA . PRO A 1 98 ? -0.847 10.719 -2.166 1.00 91.06 98 PRO A CA 1
ATOM 777 C C . PRO A 1 98 ? -1.994 9.693 -2.076 1.00 91.06 98 PRO A C 1
ATOM 779 O O . PRO A 1 98 ? -2.570 9.307 -3.099 1.00 91.06 98 PRO A O 1
ATOM 782 N N . LEU A 1 99 ? -2.298 9.192 -0.871 1.00 92.31 99 LEU A N 1
ATOM 783 C CA . LEU A 1 99 ? -3.185 8.041 -0.654 1.00 92.31 99 LEU A CA 1
ATOM 784 C C . LEU A 1 99 ? -4.564 8.253 -1.288 1.00 92.31 99 LEU A C 1
ATOM 786 O O . LEU A 1 99 ? -5.056 7.358 -1.972 1.00 92.31 99 LEU A O 1
ATOM 790 N N . GLY A 1 100 ? -5.143 9.450 -1.158 1.00 90.81 100 GLY A N 1
ATOM 791 C CA . GLY A 1 100 ? -6.454 9.771 -1.731 1.00 90.81 100 GLY A CA 1
ATOM 792 C C . GLY A 1 100 ? -6.485 9.633 -3.254 1.00 90.81 100 GLY A C 1
ATOM 793 O O . GLY A 1 100 ? -7.414 9.048 -3.808 1.00 90.81 100 GLY A O 1
ATOM 794 N N . TRP A 1 101 ? -5.427 10.071 -3.943 1.00 92.75 101 TRP A N 1
ATOM 795 C CA . TRP A 1 101 ? -5.293 9.904 -5.395 1.00 92.75 101 TRP A CA 1
ATOM 796 C C . TRP A 1 101 ? -5.059 8.450 -5.800 1.00 92.75 101 TRP A C 1
ATOM 798 O O . TRP A 1 101 ? -5.557 8.004 -6.838 1.00 92.75 101 TRP A O 1
ATOM 808 N N . ILE A 1 102 ? -4.330 7.684 -4.987 1.00 94.94 102 ILE A N 1
ATOM 809 C CA . ILE A 1 102 ? -4.155 6.246 -5.217 1.00 94.94 102 ILE A CA 1
ATOM 810 C C . ILE A 1 102 ? -5.508 5.540 -5.075 1.00 94.94 102 ILE A C 1
ATOM 812 O O . ILE A 1 102 ? -5.901 4.800 -5.972 1.00 94.94 102 ILE A O 1
ATOM 816 N N . MET A 1 103 ? -6.259 5.816 -4.008 1.00 95.00 103 MET A N 1
ATOM 817 C CA . MET A 1 103 ? -7.602 5.272 -3.808 1.00 95.00 103 MET A CA 1
ATOM 818 C C . MET A 1 103 ? -8.537 5.662 -4.954 1.00 95.00 103 MET A C 1
ATOM 820 O O . MET A 1 103 ? -9.166 4.789 -5.548 1.00 95.00 103 MET A O 1
ATOM 824 N N . TYR A 1 104 ? -8.573 6.945 -5.327 1.00 94.12 104 TYR A N 1
ATOM 825 C CA . TYR A 1 104 ? -9.375 7.441 -6.445 1.00 94.12 104 TYR A CA 1
ATOM 826 C C . TYR A 1 104 ? -9.027 6.728 -7.756 1.00 94.12 104 TYR A C 1
ATOM 828 O O . TYR A 1 104 ? -9.914 6.204 -8.429 1.00 94.12 104 TYR A O 1
ATOM 836 N N . SER A 1 105 ? -7.741 6.635 -8.106 1.00 95.75 105 SER A N 1
ATOM 837 C CA . SER A 1 105 ? -7.300 5.973 -9.339 1.00 95.75 105 SER A CA 1
ATOM 838 C C . SER A 1 105 ? -7.611 4.471 -9.342 1.00 95.75 105 SER A C 1
ATOM 840 O O . SER A 1 105 ? -8.201 3.985 -10.306 1.00 95.75 105 SER A O 1
ATOM 842 N N . VAL A 1 106 ? -7.337 3.750 -8.250 1.00 96.88 106 VAL A N 1
ATOM 843 C CA . VAL A 1 106 ? -7.656 2.315 -8.104 1.00 96.88 106 VAL A CA 1
ATOM 844 C C . VAL A 1 106 ? -9.164 2.053 -8.171 1.00 96.88 106 VAL A C 1
ATOM 846 O O . VAL A 1 106 ? -9.587 1.015 -8.690 1.00 96.88 106 VAL A O 1
ATOM 849 N N . SER A 1 107 ? -9.983 3.016 -7.743 1.00 95.44 107 SER A N 1
ATOM 850 C CA . SER A 1 107 ? -11.444 2.917 -7.764 1.00 95.44 107 SER A CA 1
ATOM 851 C C . SER A 1 107 ? -12.045 2.740 -9.169 1.00 95.44 107 SER A C 1
ATOM 853 O O . SER A 1 107 ? -13.151 2.210 -9.309 1.00 95.44 107 SER A O 1
ATOM 855 N N . HIS A 1 108 ? -11.306 3.107 -10.222 1.00 96.62 108 HIS A N 1
ATOM 856 C CA . HIS A 1 108 ? -11.695 2.870 -11.617 1.00 96.62 108 HIS A CA 1
ATOM 857 C C . HIS A 1 108 ? -11.628 1.386 -12.009 1.00 96.62 108 HIS A C 1
ATOM 859 O O . HIS A 1 108 ? -12.201 0.992 -13.018 1.00 96.62 108 HIS A O 1
ATOM 865 N N . LEU A 1 109 ? -10.960 0.546 -11.209 1.00 96.50 109 LEU A N 1
ATOM 866 C CA . LEU A 1 109 ? -10.860 -0.901 -11.429 1.00 96.50 109 LEU A CA 1
ATOM 867 C C . LEU A 1 109 ? -11.977 -1.695 -10.730 1.00 96.50 109 LEU A C 1
ATOM 869 O O . LEU A 1 109 ? -11.931 -2.931 -10.703 1.00 96.50 109 LEU A O 1
ATOM 873 N N . ARG A 1 110 ? -12.964 -1.021 -10.121 1.00 94.44 110 ARG A N 1
ATOM 874 C CA . ARG A 1 110 ? -14.101 -1.684 -9.462 1.00 94.44 110 ARG A CA 1
ATOM 875 C C . ARG A 1 110 ? -14.852 -2.573 -10.454 1.00 94.44 110 ARG A C 1
ATOM 877 O O . ARG A 1 110 ? -15.066 -2.198 -11.599 1.00 94.44 110 ARG A O 1
ATOM 884 N N . GLY A 1 111 ? -15.220 -3.774 -10.012 1.00 94.06 111 GLY A N 1
ATOM 885 C CA . GLY A 1 111 ? -15.851 -4.798 -10.855 1.00 94.06 111 GLY A CA 1
ATOM 886 C C . GLY A 1 111 ? -14.883 -5.599 -11.737 1.00 94.06 111 GLY A C 1
ATOM 887 O O . GLY A 1 111 ? -15.261 -6.659 -12.222 1.00 94.06 111 GLY A O 1
ATOM 888 N N . VAL A 1 112 ? -13.631 -5.151 -11.893 1.00 96.62 112 VAL A N 1
ATOM 889 C CA . VAL A 1 112 ? -12.595 -5.849 -12.678 1.00 96.62 112 VAL A CA 1
ATOM 890 C C . VAL A 1 112 ? -11.518 -6.455 -11.779 1.00 96.62 112 VAL A C 1
ATOM 892 O O . VAL A 1 112 ? -11.097 -7.590 -11.982 1.00 96.62 112 VAL A O 1
ATOM 895 N N . SER A 1 113 ? -11.053 -5.707 -10.776 1.00 94.94 113 SER A N 1
ATOM 896 C CA . SER A 1 113 ? -10.011 -6.138 -9.838 1.00 94.94 113 SER A CA 1
ATOM 897 C C . SER A 1 113 ? -10.448 -5.966 -8.387 1.00 94.94 113 SER A C 1
ATOM 899 O O . SER A 1 113 ? -11.155 -5.020 -8.030 1.00 94.94 113 SER A O 1
ATOM 901 N N . GLN A 1 114 ? -9.972 -6.874 -7.533 1.00 96.56 114 GLN A N 1
ATOM 902 C CA . GLN A 1 114 ? -10.148 -6.807 -6.081 1.00 96.56 114 GLN A CA 1
ATOM 903 C C . GLN A 1 114 ? -9.504 -5.522 -5.536 1.00 96.56 114 GLN A C 1
ATOM 905 O O . GLN A 1 114 ? -8.278 -5.398 -5.522 1.00 96.56 114 GLN A O 1
ATOM 910 N N . GLN A 1 115 ? -10.332 -4.579 -5.077 1.00 96.25 115 GLN A N 1
ATOM 911 C CA . GLN A 1 115 ? -9.912 -3.220 -4.707 1.00 96.25 115 GLN A CA 1
ATOM 912 C C . GLN A 1 115 ? -8.833 -3.199 -3.627 1.00 96.25 115 GLN A C 1
ATOM 914 O O . GLN A 1 115 ? -7.817 -2.532 -3.789 1.00 96.25 115 GLN A O 1
ATOM 919 N N . ARG A 1 116 ? -9.000 -4.012 -2.577 1.00 96.12 116 ARG A N 1
ATOM 920 C CA . ARG A 1 116 ? -8.006 -4.192 -1.512 1.00 96.12 116 ARG A CA 1
ATOM 921 C C . ARG A 1 116 ? -6.621 -4.558 -2.060 1.00 96.12 116 ARG A C 1
ATOM 923 O O . ARG A 1 116 ? -5.633 -3.936 -1.689 1.00 96.12 116 ARG A O 1
ATOM 930 N N . HIS A 1 117 ? -6.543 -5.561 -2.937 1.00 97.75 117 HIS A N 1
ATOM 931 C CA . HIS A 1 117 ? -5.264 -6.055 -3.459 1.00 97.75 117 HIS A CA 1
ATOM 932 C C . HIS A 1 117 ? -4.629 -5.071 -4.444 1.00 97.75 117 HIS A C 1
ATOM 934 O O . HIS A 1 117 ? -3.415 -4.880 -4.424 1.00 97.75 117 HIS A O 1
ATOM 940 N N . ALA A 1 118 ? -5.445 -4.426 -5.283 1.00 97.50 118 ALA A N 1
ATOM 941 C CA . ALA A 1 118 ? -4.978 -3.383 -6.189 1.00 97.50 118 ALA A CA 1
ATOM 942 C C . ALA A 1 118 ? -4.410 -2.185 -5.409 1.00 97.50 118 ALA A C 1
ATOM 944 O O . ALA A 1 118 ? -3.315 -1.715 -5.717 1.00 97.50 118 ALA A O 1
ATOM 945 N N . LEU A 1 119 ? -5.110 -1.751 -4.356 1.00 97.56 119 LEU A N 1
ATOM 946 C CA . LEU A 1 119 ? -4.672 -0.668 -3.480 1.00 97.56 119 LEU A CA 1
ATOM 947 C C . LEU A 1 119 ? -3.383 -1.034 -2.733 1.00 97.56 119 LEU A C 1
ATOM 949 O O . LEU A 1 119 ? -2.433 -0.257 -2.756 1.00 97.56 119 LEU A O 1
ATOM 953 N N . ALA A 1 120 ? -3.303 -2.238 -2.155 1.00 97.88 120 ALA A N 1
ATOM 954 C CA . ALA A 1 120 ? -2.094 -2.719 -1.484 1.00 97.88 120 ALA A CA 1
ATOM 955 C C . ALA A 1 120 ? -0.879 -2.737 -2.426 1.00 97.88 120 ALA A C 1
ATOM 957 O O . ALA A 1 120 ? 0.189 -2.252 -2.061 1.00 97.88 120 ALA A O 1
ATOM 958 N N . GLY A 1 121 ? -1.042 -3.237 -3.657 1.00 97.25 121 GLY A N 1
ATOM 959 C CA . GLY A 1 121 ? 0.029 -3.253 -4.655 1.00 97.25 121 GLY A CA 1
ATOM 960 C C . GLY A 1 121 ? 0.473 -1.852 -5.087 1.00 97.25 121 GLY A C 1
ATOM 961 O O . GLY A 1 121 ? 1.673 -1.591 -5.185 1.00 97.25 121 GLY A O 1
ATOM 962 N N . ALA A 1 122 ? -0.477 -0.937 -5.305 1.00 97.12 122 ALA A N 1
ATOM 963 C CA . ALA A 1 122 ? -0.184 0.440 -5.697 1.00 97.12 122 ALA A CA 1
ATOM 964 C C . ALA A 1 122 ? 0.555 1.213 -4.592 1.00 97.12 122 ALA A C 1
ATOM 966 O O . ALA A 1 122 ? 1.549 1.886 -4.874 1.00 97.12 122 ALA A O 1
ATOM 967 N N . ILE A 1 123 ? 0.108 1.073 -3.340 1.00 96.81 123 ILE A N 1
ATOM 968 C CA . ILE A 1 123 ? 0.775 1.661 -2.173 1.00 96.81 123 ILE A CA 1
ATOM 969 C C . ILE A 1 123 ? 2.175 1.064 -2.015 1.00 96.81 123 ILE A C 1
ATOM 971 O O . ILE A 1 123 ? 3.148 1.812 -1.942 1.00 96.81 123 ILE A O 1
ATOM 975 N N . TYR A 1 124 ? 2.301 -0.268 -2.033 1.00 96.81 124 TYR A N 1
ATOM 976 C CA . TYR A 1 124 ? 3.593 -0.937 -1.876 1.00 96.81 124 TYR A CA 1
ATOM 977 C C . TYR A 1 124 ? 4.610 -0.476 -2.914 1.00 96.81 124 TYR A C 1
ATOM 979 O O . TYR A 1 124 ? 5.746 -0.187 -2.564 1.00 96.81 124 TYR A O 1
ATOM 987 N N . HIS A 1 125 ? 4.213 -0.364 -4.185 1.00 94.62 125 HIS A N 1
ATOM 988 C CA . HIS A 1 125 ? 5.116 0.108 -5.230 1.00 94.62 125 HIS A CA 1
ATOM 989 C C . HIS A 1 125 ? 5.636 1.523 -4.937 1.00 94.62 125 HIS A C 1
ATOM 991 O O . HIS A 1 125 ? 6.814 1.799 -5.140 1.00 94.62 125 HIS A O 1
ATOM 997 N N . ARG A 1 126 ? 4.782 2.426 -4.440 1.00 94.81 126 ARG A N 1
ATOM 998 C CA . ARG A 1 126 ? 5.195 3.789 -4.068 1.00 94.81 126 ARG A CA 1
ATOM 999 C C . ARG A 1 126 ? 6.148 3.789 -2.878 1.00 94.81 126 ARG A C 1
ATOM 1001 O O . ARG A 1 126 ? 7.179 4.451 -2.950 1.00 94.81 126 ARG A O 1
ATOM 1008 N N . LEU A 1 127 ? 5.829 3.023 -1.837 1.00 93.62 127 LEU A N 1
ATOM 1009 C CA . LEU A 1 127 ? 6.703 2.854 -0.677 1.00 93.62 127 LEU A CA 1
ATOM 1010 C C . LEU A 1 127 ? 8.057 2.263 -1.086 1.00 93.62 127 LEU A C 1
ATOM 1012 O O . LEU A 1 127 ? 9.091 2.798 -0.715 1.00 93.62 127 LEU A O 1
ATOM 1016 N N . TRP A 1 128 ? 8.061 1.234 -1.934 1.00 92.12 128 TRP A N 1
ATOM 1017 C CA . TRP A 1 128 ? 9.274 0.601 -2.449 1.00 92.12 128 TRP A CA 1
ATOM 1018 C C . TRP A 1 128 ? 10.163 1.573 -3.237 1.00 92.12 128 TRP A C 1
ATOM 1020 O O . TRP A 1 128 ? 11.378 1.567 -3.060 1.00 92.12 128 TRP A O 1
ATOM 1030 N N . VAL A 1 129 ? 9.577 2.443 -4.070 1.00 88.75 129 VAL A N 1
ATOM 1031 C CA . VAL A 1 129 ? 10.336 3.479 -4.798 1.00 88.75 129 VAL A CA 1
ATOM 1032 C C . VAL A 1 129 ? 11.003 4.468 -3.836 1.00 88.75 129 VAL A C 1
ATOM 1034 O O . VAL A 1 129 ? 12.131 4.882 -4.096 1.00 88.75 129 VAL A O 1
ATOM 1037 N N . MET A 1 130 ? 10.335 4.837 -2.737 1.00 89.19 130 MET A N 1
ATOM 1038 C CA . MET A 1 130 ? 10.904 5.729 -1.716 1.00 89.19 130 MET A CA 1
ATOM 1039 C C . MET A 1 130 ? 11.968 5.031 -0.864 1.00 89.19 130 MET A C 1
ATOM 1041 O O . MET A 1 130 ? 13.004 5.625 -0.587 1.00 89.19 130 MET A O 1
ATOM 1045 N N . ALA A 1 131 ? 11.729 3.771 -0.497 1.00 88.19 131 ALA A N 1
ATOM 1046 C CA . ALA A 1 131 ? 12.636 2.962 0.308 1.00 88.19 131 ALA A CA 1
ATOM 1047 C C . ALA A 1 131 ? 13.914 2.568 -0.435 1.00 88.19 131 ALA A C 1
ATOM 1049 O O . ALA A 1 131 ? 14.946 2.346 0.186 1.00 88.19 131 ALA A O 1
ATOM 1050 N N . GLN A 1 132 ? 13.831 2.422 -1.761 1.00 84.06 132 GLN A N 1
ATOM 1051 C CA . GLN A 1 132 ? 14.882 1.864 -2.621 1.00 84.06 132 GLN A CA 1
ATOM 1052 C C . GLN A 1 132 ? 15.332 0.440 -2.244 1.00 84.06 132 GLN A C 1
ATOM 1054 O O . GLN A 1 132 ? 16.295 -0.084 -2.803 1.00 84.06 132 GLN A O 1
ATOM 1059 N N . GLU A 1 133 ? 14.602 -0.231 -1.355 1.00 83.94 133 GLU A N 1
ATOM 1060 C CA . GLU A 1 133 ? 14.854 -1.603 -0.937 1.00 83.94 133 GLU A CA 1
ATOM 1061 C C . GLU A 1 133 ? 13.548 -2.369 -0.680 1.00 83.94 133 GLU A C 1
ATOM 1063 O O . GLU A 1 133 ? 12.455 -1.806 -0.591 1.00 83.94 133 GLU A O 1
ATOM 1068 N N . SER A 1 134 ? 13.637 -3.701 -0.610 1.00 88.69 134 SER A N 1
ATOM 1069 C CA . SER A 1 134 ? 12.455 -4.528 -0.360 1.00 88.69 134 SER A CA 1
ATOM 1070 C C . SER A 1 134 ? 12.003 -4.415 1.087 1.00 88.69 134 SER A C 1
ATOM 1072 O O . SER A 1 134 ? 12.642 -4.949 1.990 1.00 88.69 134 SER A O 1
ATOM 1074 N N . MET A 1 135 ? 10.813 -3.852 1.288 1.00 90.19 135 MET A N 1
ATOM 1075 C CA . MET A 1 135 ? 10.247 -3.734 2.633 1.00 90.19 135 MET A CA 1
ATOM 1076 C C . MET A 1 135 ? 9.704 -5.047 3.214 1.00 90.19 135 MET A C 1
ATOM 1078 O O . MET A 1 135 ? 9.366 -5.121 4.389 1.00 90.19 135 MET A O 1
ATOM 1082 N N . THR A 1 136 ? 9.617 -6.103 2.400 1.00 91.44 136 THR A N 1
ATOM 1083 C CA . THR A 1 136 ? 9.101 -7.410 2.847 1.00 91.44 136 THR A CA 1
ATOM 1084 C C . THR A 1 136 ? 10.205 -8.391 3.232 1.00 91.44 136 THR A C 1
ATOM 1086 O O . THR A 1 136 ? 9.923 -9.546 3.551 1.00 91.44 136 THR A O 1
ATOM 1089 N N . GLY A 1 137 ? 11.473 -7.989 3.083 1.00 83.06 137 GLY A N 1
ATOM 1090 C CA . GLY A 1 137 ? 12.631 -8.885 3.154 1.00 83.06 137 GLY A CA 1
ATOM 1091 C C . GLY A 1 137 ? 12.710 -9.901 2.004 1.00 83.06 137 GLY A C 1
ATOM 1092 O O . GLY A 1 137 ? 13.690 -10.634 1.887 1.00 83.06 137 GLY A O 1
ATOM 1093 N N . LYS A 1 138 ? 11.706 -9.959 1.118 1.00 82.56 138 LYS A N 1
ATOM 1094 C CA . LYS A 1 138 ? 11.706 -10.846 -0.049 1.00 82.56 138 LYS A CA 1
ATOM 1095 C C . LYS A 1 138 ? 12.415 -10.167 -1.213 1.00 82.56 138 LYS A C 1
ATOM 1097 O O . LYS A 1 138 ? 12.060 -9.055 -1.599 1.00 82.56 138 LYS A O 1
ATOM 1102 N N . GLY A 1 139 ? 13.381 -10.854 -1.814 1.00 72.56 139 GLY A N 1
ATOM 1103 C CA . GLY A 1 139 ? 13.945 -10.453 -3.101 1.00 72.56 139 GLY A CA 1
ATOM 1104 C C . GLY A 1 139 ? 12.991 -10.762 -4.258 1.00 72.56 139 GLY A C 1
ATOM 1105 O O . GLY A 1 139 ? 12.165 -11.675 -4.175 1.00 72.56 139 GLY A O 1
ATOM 1106 N N . ALA A 1 140 ? 13.129 -10.036 -5.371 1.00 70.75 140 ALA A N 1
ATOM 1107 C CA . ALA A 1 140 ? 12.501 -10.445 -6.624 1.00 70.75 140 ALA A CA 1
ATOM 1108 C C . ALA A 1 140 ? 12.967 -11.861 -6.999 1.00 70.75 140 ALA A C 1
ATOM 1110 O O . ALA A 1 140 ? 14.120 -12.228 -6.760 1.00 70.75 140 ALA A O 1
ATOM 1111 N N . THR A 1 141 ? 12.087 -12.656 -7.619 1.00 71.44 141 THR A N 1
ATOM 1112 C CA . THR A 1 141 ? 12.485 -13.991 -8.092 1.00 71.44 141 THR A CA 1
ATOM 1113 C C . THR A 1 141 ? 13.703 -13.880 -9.005 1.00 71.44 141 THR A C 1
ATOM 1115 O O . THR A 1 141 ? 13.783 -12.964 -9.823 1.00 71.44 141 THR A O 1
ATOM 1118 N N . ASP A 1 142 ? 14.640 -14.822 -8.907 1.00 65.19 142 ASP A N 1
ATOM 1119 C CA . ASP A 1 142 ? 15.908 -14.740 -9.641 1.00 65.19 142 ASP A CA 1
ATOM 1120 C C . ASP A 1 142 ? 15.697 -14.640 -11.167 1.00 65.19 142 ASP A C 1
ATOM 1122 O O . ASP A 1 142 ? 16.412 -13.928 -11.870 1.00 65.19 142 ASP A O 1
ATOM 1126 N N . LYS A 1 143 ? 14.624 -15.265 -11.676 1.00 71.38 143 LYS A N 1
ATOM 1127 C CA . LYS A 1 143 ? 14.167 -15.135 -13.068 1.00 71.38 143 LYS A CA 1
ATOM 1128 C C . LYS A 1 143 ? 13.687 -13.721 -13.402 1.00 71.38 143 LYS A C 1
ATOM 1130 O O . LYS A 1 143 ? 14.047 -13.207 -14.457 1.00 71.38 143 LYS A O 1
ATOM 1135 N N . LEU A 1 144 ? 12.871 -13.101 -12.546 1.00 71.81 144 LEU A N 1
ATOM 1136 C CA . LEU A 1 144 ? 12.392 -11.735 -12.768 1.00 71.81 144 LEU A CA 1
ATOM 1137 C C . LEU A 1 144 ? 13.540 -10.733 -12.638 1.00 71.81 144 LEU A C 1
ATOM 1139 O O . LEU A 1 144 ? 13.678 -9.890 -13.510 1.00 71.81 144 LEU A O 1
ATOM 1143 N N . ARG A 1 145 ? 14.417 -10.885 -11.639 1.00 66.62 145 ARG A N 1
ATOM 1144 C CA . ARG A 1 145 ? 15.634 -10.075 -11.487 1.00 66.62 145 ARG A CA 1
ATOM 1145 C C . ARG A 1 145 ? 16.506 -10.129 -12.742 1.00 66.62 145 ARG A C 1
ATOM 1147 O O . ARG A 1 145 ? 16.902 -9.086 -13.246 1.00 66.62 145 ARG A O 1
ATOM 1154 N N . LYS A 1 146 ? 16.735 -11.325 -13.298 1.00 65.56 146 LYS A N 1
ATOM 1155 C CA . LYS A 1 146 ? 17.477 -11.519 -14.559 1.00 65.56 146 LYS A CA 1
ATOM 1156 C C . LYS A 1 146 ? 16.789 -10.887 -15.777 1.00 65.56 146 LYS A C 1
ATOM 1158 O O . LYS A 1 146 ? 17.480 -10.427 -16.675 1.00 65.56 146 LYS A O 1
ATOM 1163 N N . ARG A 1 147 ? 15.450 -10.867 -15.823 1.00 64.12 147 ARG A N 1
ATOM 1164 C CA . ARG A 1 147 ? 14.674 -10.270 -16.932 1.00 64.12 147 ARG A CA 1
ATOM 1165 C C . ARG 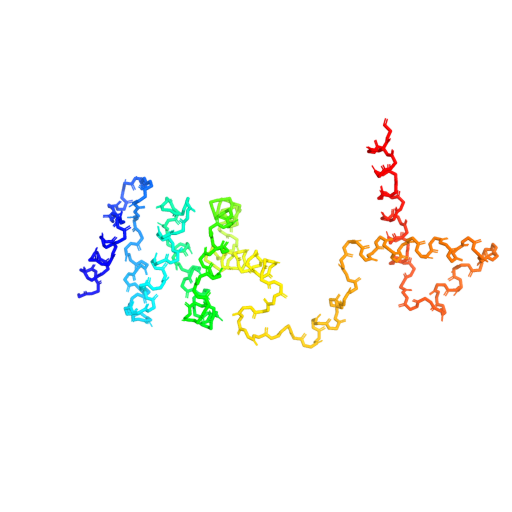A 1 147 ? 14.547 -8.754 -16.840 1.00 64.12 147 ARG A C 1
ATOM 1167 O O . ARG A 1 147 ? 14.593 -8.087 -17.865 1.00 64.12 147 ARG A O 1
ATOM 1174 N N . VAL A 1 148 ? 14.334 -8.232 -15.636 1.00 64.25 148 VAL A N 1
ATOM 1175 C CA . VAL A 1 148 ? 14.277 -6.791 -15.377 1.00 64.25 148 VAL A CA 1
ATOM 1176 C C . VAL A 1 148 ? 15.675 -6.207 -15.582 1.00 64.25 148 VAL A C 1
ATOM 1178 O O . VAL A 1 148 ? 15.811 -5.195 -16.267 1.00 64.25 148 VAL A O 1
ATOM 1181 N N . GLY A 1 149 ? 16.706 -6.903 -15.077 1.00 56.94 149 GLY A N 1
ATOM 1182 C CA . GLY A 1 149 ? 18.100 -6.463 -15.080 1.00 56.94 149 GLY A CA 1
ATOM 1183 C C . GLY A 1 149 ? 18.282 -5.105 -14.391 1.00 56.94 149 GLY A C 1
ATOM 1184 O O . GLY A 1 149 ? 17.324 -4.413 -14.071 1.00 56.94 149 GLY A O 1
ATOM 1185 N N . GLU A 1 150 ? 19.518 -4.636 -14.255 1.00 50.00 150 GL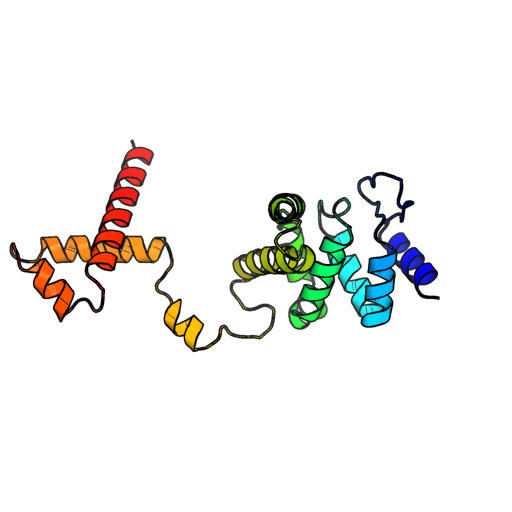U A N 1
ATOM 1186 C CA . GLU A 1 150 ? 19.796 -3.200 -14.033 1.00 50.00 150 GLU A CA 1
ATOM 1187 C C . GLU A 1 150 ? 19.453 -2.347 -15.286 1.00 50.00 150 GLU A C 1
ATOM 1189 O O . GLU A 1 150 ? 19.774 -1.167 -15.372 1.00 50.00 150 GLU A O 1
ATOM 1194 N N . ALA A 1 151 ? 18.839 -2.949 -16.316 1.00 51.69 151 ALA A N 1
ATOM 1195 C CA . ALA A 1 151 ? 18.970 -2.546 -17.713 1.00 51.69 151 ALA A CA 1
ATOM 1196 C C . ALA A 1 151 ? 17.691 -1.994 -18.376 1.00 51.69 151 ALA A C 1
ATOM 1198 O O . ALA A 1 151 ? 17.765 -1.576 -19.533 1.00 51.69 151 ALA A O 1
ATOM 1199 N N . ASN A 1 152 ? 16.534 -1.983 -17.701 1.00 63.22 152 ASN A N 1
ATOM 1200 C CA . ASN A 1 152 ? 15.246 -1.621 -18.320 1.00 63.22 152 ASN A CA 1
ATOM 1201 C C . ASN A 1 152 ? 14.600 -0.325 -17.783 1.00 63.22 152 ASN A C 1
ATOM 1203 O O . ASN A 1 152 ? 13.382 -0.168 -17.861 1.00 63.22 152 ASN A O 1
ATOM 1207 N N . THR A 1 153 ? 15.383 0.614 -17.246 1.00 72.19 153 THR A N 1
ATOM 1208 C CA . THR A 1 153 ? 14.890 1.982 -16.986 1.00 72.19 153 THR A CA 1
ATOM 1209 C C . THR A 1 153 ? 14.854 2.796 -18.284 1.00 72.19 153 THR A C 1
ATOM 1211 O O . THR A 1 153 ? 15.591 2.502 -19.231 1.00 72.19 153 THR A O 1
ATOM 1214 N N . LEU A 1 154 ? 13.987 3.812 -18.368 1.00 76.56 154 LEU A N 1
ATOM 1215 C CA . LEU A 1 154 ? 13.907 4.679 -19.551 1.00 76.56 154 LEU A CA 1
ATOM 1216 C C . LEU A 1 154 ? 15.244 5.393 -19.791 1.00 76.56 154 LEU A C 1
ATOM 1218 O O . LEU A 1 154 ? 15.737 5.419 -20.917 1.00 76.56 154 LEU A O 1
ATOM 1222 N N . GLU A 1 155 ? 15.868 5.876 -18.721 1.00 80.06 155 GLU A N 1
ATOM 1223 C CA . GLU A 1 155 ? 17.161 6.554 -18.729 1.00 80.06 155 GLU A CA 1
ATOM 1224 C C . GLU A 1 155 ? 18.252 5.638 -19.286 1.00 80.06 155 GLU A C 1
ATOM 1226 O O . GLU A 1 155 ? 19.013 6.035 -20.168 1.00 80.06 155 GLU A O 1
ATOM 1231 N N . ARG A 1 156 ? 18.286 4.373 -18.849 1.00 82.75 156 ARG A N 1
ATOM 1232 C CA . ARG A 1 156 ? 19.261 3.399 -19.348 1.00 82.75 156 ARG A CA 1
ATOM 1233 C C . ARG A 1 156 ? 19.026 3.055 -20.816 1.00 82.75 156 ARG A C 1
ATOM 1235 O O . ARG A 1 156 ? 19.985 2.881 -21.567 1.00 82.75 156 ARG A O 1
ATOM 1242 N N . ARG A 1 157 ? 17.766 2.986 -21.255 1.00 87.75 157 ARG A N 1
ATOM 1243 C CA . ARG A 1 157 ? 17.410 2.768 -22.668 1.00 87.75 157 ARG A CA 1
ATOM 1244 C C . ARG A 1 157 ? 17.843 3.943 -23.543 1.00 87.75 157 ARG A C 1
ATOM 1246 O O . ARG A 1 157 ? 18.373 3.711 -24.628 1.00 87.75 157 ARG A O 1
ATOM 1253 N N . ILE A 1 158 ? 17.673 5.174 -23.060 1.00 92.25 158 ILE A N 1
ATOM 1254 C CA . ILE A 1 158 ? 18.163 6.397 -23.712 1.00 92.25 158 ILE A CA 1
ATOM 1255 C C . ILE A 1 158 ? 19.693 6.379 -23.783 1.00 92.25 158 ILE A C 1
ATOM 1257 O O . ILE A 1 158 ? 20.259 6.569 -24.857 1.00 92.25 158 ILE A O 1
ATOM 1261 N N . GLU A 1 159 ? 20.377 6.076 -22.679 1.00 92.00 159 GLU A N 1
ATOM 1262 C CA . GLU A 1 159 ? 21.841 6.008 -22.624 1.00 92.00 159 GLU A CA 1
ATOM 1263 C C . GLU A 1 159 ? 22.409 4.966 -23.602 1.00 92.00 159 GLU A C 1
ATOM 1265 O O . GLU A 1 159 ? 23.316 5.260 -24.386 1.00 92.00 159 GLU A O 1
ATOM 1270 N N . LEU A 1 160 ? 21.847 3.753 -23.607 1.00 90.75 160 LEU A N 1
ATOM 1271 C CA . LEU A 1 160 ? 22.213 2.708 -24.563 1.00 90.75 160 LEU A CA 1
ATOM 1272 C C . LEU A 1 160 ? 21.902 3.138 -26.001 1.00 90.75 160 LEU A C 1
ATOM 1274 O O . LEU A 1 160 ? 22.714 2.900 -26.892 1.00 90.75 160 LEU A O 1
ATOM 1278 N N . GLY A 1 161 ? 20.775 3.816 -26.230 1.00 93.69 161 GLY A N 1
ATOM 1279 C CA . GLY A 1 161 ? 20.420 4.405 -27.519 1.00 93.69 161 GLY A CA 1
ATOM 1280 C C . GLY A 1 161 ? 21.461 5.407 -28.024 1.00 93.69 161 GLY A C 1
ATOM 1281 O O . GLY A 1 161 ? 21.894 5.299 -29.171 1.00 93.69 161 GLY A O 1
ATOM 1282 N N . ARG A 1 162 ? 21.939 6.316 -27.164 1.00 96.44 162 ARG A N 1
ATOM 1283 C CA . ARG A 1 162 ? 23.016 7.273 -27.485 1.00 96.44 162 ARG A CA 1
ATOM 1284 C C . ARG A 1 162 ? 24.322 6.556 -27.836 1.00 96.44 162 ARG A C 1
ATOM 1286 O O . ARG A 1 162 ? 24.950 6.873 -28.846 1.00 96.44 162 ARG A O 1
ATOM 1293 N N . ARG A 1 163 ? 24.702 5.526 -27.067 1.00 94.50 163 ARG A N 1
ATOM 1294 C CA . ARG A 1 163 ? 25.885 4.691 -27.366 1.00 94.50 163 ARG A CA 1
ATOM 1295 C C . ARG A 1 163 ? 25.755 3.976 -28.715 1.00 94.50 163 ARG A C 1
ATOM 1297 O O . ARG A 1 163 ? 26.706 3.969 -29.490 1.00 94.50 163 ARG A O 1
ATOM 1304 N N . LEU A 1 164 ? 24.582 3.421 -29.024 1.00 95.12 164 LEU A N 1
ATOM 1305 C CA . LEU A 1 164 ? 24.300 2.754 -30.301 1.00 95.12 164 LEU A CA 1
ATOM 1306 C C . LEU A 1 164 ? 24.359 3.725 -31.489 1.00 95.12 164 LEU A C 1
ATOM 1308 O O . LEU A 1 164 ? 24.857 3.353 -32.548 1.00 95.12 164 LEU A O 1
ATOM 1312 N N . ILE A 1 165 ? 23.894 4.968 -31.318 1.00 95.69 165 ILE A N 1
ATOM 1313 C CA . ILE A 1 165 ? 24.030 6.028 -32.330 1.00 95.69 165 ILE A CA 1
ATOM 1314 C C . ILE A 1 165 ? 25.503 6.338 -32.594 1.00 95.69 165 ILE A C 1
ATOM 1316 O O . ILE A 1 165 ? 25.895 6.398 -33.757 1.00 95.69 165 ILE A O 1
ATOM 1320 N N . LYS A 1 166 ? 26.318 6.462 -31.540 1.00 95.88 166 LYS A N 1
ATOM 1321 C CA . LYS A 1 166 ? 27.760 6.698 -31.676 1.00 95.88 166 LYS A CA 1
ATOM 1322 C C . LYS A 1 166 ? 28.456 5.552 -32.418 1.00 95.88 166 LYS A C 1
ATOM 1324 O O . LYS A 1 166 ? 29.097 5.786 -33.431 1.00 95.88 166 LYS A O 1
ATOM 1329 N N . ILE A 1 167 ? 28.217 4.308 -31.998 1.00 94.25 167 ILE A N 1
ATOM 1330 C CA . ILE A 1 167 ? 28.766 3.118 -32.672 1.00 94.25 167 ILE A CA 1
ATOM 1331 C C . ILE A 1 167 ? 28.334 3.060 -34.144 1.00 94.25 167 ILE A C 1
ATOM 1333 O O . ILE A 1 167 ? 29.131 2.706 -35.008 1.00 94.25 167 ILE A O 1
ATOM 1337 N N . LYS A 1 168 ? 27.079 3.413 -34.456 1.00 94.62 168 LYS A N 1
ATOM 1338 C CA . LYS A 1 168 ? 26.598 3.467 -35.843 1.00 94.62 168 LYS A CA 1
ATOM 1339 C C . LYS A 1 168 ? 27.348 4.505 -36.680 1.00 94.62 168 LYS A C 1
ATOM 1341 O O . LYS A 1 168 ? 27.551 4.252 -37.862 1.00 94.62 168 LYS A O 1
ATOM 1346 N N . ALA A 1 169 ? 27.700 5.650 -36.097 1.00 94.00 169 ALA A N 1
ATOM 1347 C CA . ALA A 1 169 ? 28.444 6.705 -36.781 1.00 94.00 169 ALA A CA 1
ATOM 1348 C C . ALA A 1 169 ? 29.901 6.300 -37.058 1.00 94.00 169 ALA A C 1
ATOM 1350 O O . ALA A 1 169 ? 30.432 6.646 -38.108 1.00 94.00 169 ALA A O 1
ATOM 1351 N N . ASP A 1 170 ? 30.505 5.522 -36.156 1.00 93.81 170 ASP A N 1
ATOM 1352 C CA . ASP A 1 170 ? 31.894 5.059 -36.272 1.00 93.81 170 ASP A CA 1
ATOM 1353 C C . ASP A 1 170 ? 32.062 3.867 -37.243 1.00 93.81 170 ASP A C 1
ATOM 1355 O O . ASP A 1 170 ? 33.177 3.540 -37.652 1.00 93.81 170 ASP A O 1
ATOM 1359 N N . LEU A 1 171 ? 30.970 3.187 -37.617 1.00 93.19 171 LEU A N 1
ATOM 1360 C CA . LEU A 1 171 ? 30.997 2.032 -38.519 1.00 93.19 171 LEU A CA 1
ATOM 1361 C C . LEU A 1 171 ? 30.803 2.434 -39.993 1.00 93.19 171 LEU A C 1
ATOM 1363 O O . LEU A 1 171 ? 29.979 3.301 -40.289 1.00 93.19 171 LEU A O 1
ATOM 1367 N N . PRO A 1 172 ? 31.460 1.745 -40.950 1.00 93.75 172 PRO A N 1
ATOM 1368 C CA . PRO A 1 172 ? 31.235 1.999 -42.369 1.00 93.75 172 PRO A CA 1
ATOM 1369 C C . PRO A 1 172 ? 29.785 1.721 -42.791 1.00 93.75 172 PRO A C 1
ATOM 1371 O O . PRO A 1 172 ? 29.065 0.918 -42.181 1.00 93.75 172 PRO A O 1
ATOM 1374 N N . HIS A 1 173 ? 29.352 2.370 -43.873 1.00 89.69 173 HIS A N 1
ATOM 1375 C CA . HIS A 1 173 ? 27.989 2.229 -44.379 1.00 89.69 173 HIS A CA 1
ATOM 1376 C C . HIS A 1 173 ? 27.622 0.753 -44.617 1.00 89.69 173 HIS A C 1
ATOM 1378 O O . HIS A 1 173 ? 28.398 -0.009 -45.182 1.00 89.69 173 HIS A O 1
ATOM 1384 N N . GLY A 1 174 ? 26.439 0.334 -44.160 1.00 90.50 174 GLY A N 1
ATOM 1385 C CA . GLY A 1 174 ? 25.972 -1.054 -44.269 1.00 90.50 174 GLY A CA 1
ATOM 1386 C C . GLY A 1 174 ? 26.493 -2.018 -43.191 1.00 90.50 174 GLY A C 1
ATOM 1387 O O . GLY A 1 174 ? 25.888 -3.071 -43.000 1.00 90.50 174 GLY A O 1
ATOM 1388 N N . HIS A 1 175 ? 27.522 -1.660 -42.410 1.00 92.25 175 HIS A N 1
ATOM 1389 C CA . HIS A 1 175 ? 28.110 -2.560 -41.401 1.00 92.25 175 HIS A CA 1
ATOM 1390 C C . HIS A 1 175 ? 27.374 -2.578 -40.057 1.00 92.25 175 HIS A C 1
ATOM 1392 O O . HIS A 1 175 ? 27.529 -3.524 -39.285 1.00 92.25 175 HIS A O 1
ATOM 1398 N N . PHE A 1 176 ? 26.531 -1.581 -39.776 1.00 93.31 176 PHE A N 1
ATOM 1399 C CA . PHE A 1 176 ? 25.784 -1.527 -38.516 1.00 93.31 176 PHE A CA 1
ATOM 1400 C C . PHE A 1 176 ? 24.788 -2.687 -38.363 1.00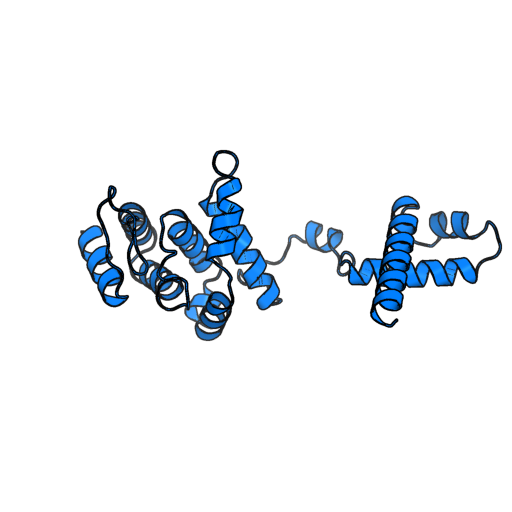 93.31 176 PHE A C 1
ATOM 1402 O O . PHE A 1 176 ? 24.686 -3.269 -37.290 1.00 93.31 176 PHE A O 1
ATOM 1409 N N . GLY A 1 177 ? 24.078 -3.068 -39.430 1.00 91.12 177 GLY A N 1
ATOM 1410 C CA . GLY A 1 177 ? 23.113 -4.177 -39.393 1.00 91.12 177 GLY A CA 1
ATOM 1411 C C . GLY A 1 177 ? 23.755 -5.530 -39.045 1.00 91.12 177 GLY A C 1
ATOM 1412 O O . GLY A 1 177 ? 23.297 -6.183 -38.107 1.00 91.12 177 GLY A O 1
ATOM 1413 N N . PRO A 1 178 ? 24.825 -5.944 -39.752 1.00 94.31 178 PRO A N 1
ATOM 1414 C CA . PRO A 1 178 ? 25.636 -7.102 -39.376 1.00 94.31 178 PRO A CA 1
ATOM 1415 C C . PRO A 1 178 ? 26.197 -7.003 -37.952 1.00 94.31 178 PRO A C 1
ATOM 1417 O O . PRO A 1 178 ? 26.029 -7.929 -37.165 1.00 94.31 178 PRO A O 1
ATOM 1420 N N . TRP A 1 179 ? 26.758 -5.851 -37.566 1.00 94.19 179 TRP A N 1
ATOM 1421 C CA . TRP A 1 179 ? 27.290 -5.646 -36.215 1.00 94.19 179 TRP A CA 1
ATOM 1422 C C . TRP A 1 179 ? 26.227 -5.835 -35.121 1.00 94.19 179 TRP A C 1
ATOM 1424 O O . TRP A 1 179 ? 26.500 -6.453 -34.092 1.00 94.19 179 TRP A O 1
ATOM 1434 N N . VAL A 1 180 ? 24.996 -5.363 -35.349 1.00 92.50 180 VAL A N 1
ATOM 1435 C CA . VAL A 1 180 ? 23.884 -5.560 -34.410 1.00 92.50 180 VAL A CA 1
ATOM 1436 C C . VAL A 1 180 ? 23.588 -7.044 -34.219 1.00 92.50 180 VAL A C 1
ATOM 1438 O O . VAL A 1 180 ? 23.467 -7.483 -33.077 1.00 92.50 180 VAL A O 1
ATOM 1441 N N . ARG A 1 181 ? 23.513 -7.821 -35.304 1.00 88.75 181 ARG A N 1
ATOM 1442 C CA . ARG A 1 181 ? 23.222 -9.260 -35.221 1.00 88.75 181 ARG A CA 1
ATOM 1443 C C . ARG A 1 181 ? 24.316 -10.039 -34.501 1.00 88.75 181 ARG A C 1
ATOM 1445 O O . ARG A 1 181 ? 23.999 -10.893 -33.680 1.00 88.75 181 ARG A O 1
ATOM 1452 N N . ASP A 1 182 ? 25.572 -9.708 -34.778 1.00 89.94 182 ASP A N 1
ATOM 1453 C CA . ASP A 1 182 ? 26.689 -10.576 -34.404 1.00 89.94 182 ASP A CA 1
ATOM 1454 C C . ASP A 1 182 ? 27.368 -10.146 -33.095 1.00 89.94 182 ASP A C 1
ATOM 1456 O O . ASP A 1 182 ? 27.995 -10.966 -32.428 1.00 89.94 182 ASP A O 1
ATOM 1460 N N . LYS A 1 183 ? 27.275 -8.860 -32.720 1.00 86.62 183 LYS A N 1
ATOM 1461 C CA . LYS A 1 183 ? 28.078 -8.281 -31.626 1.00 86.62 183 LYS A CA 1
ATOM 1462 C C . LYS A 1 183 ? 27.293 -7.512 -30.568 1.00 86.62 183 LYS A C 1
ATOM 1464 O O . LYS A 1 183 ? 27.814 -7.325 -29.473 1.00 86.62 183 LYS A O 1
ATOM 1469 N N . SER A 1 184 ? 26.072 -7.051 -30.851 1.00 83.38 184 SER A N 1
ATOM 1470 C CA . SER A 1 184 ? 25.363 -6.171 -29.904 1.00 83.38 184 SER A CA 1
ATOM 1471 C C . SER A 1 184 ? 24.705 -6.898 -28.728 1.00 83.38 184 SER A C 1
ATOM 1473 O O . SER A 1 184 ? 24.419 -6.268 -27.713 1.00 83.38 184 SER A O 1
ATOM 1475 N N . GLY A 1 185 ? 24.415 -8.198 -28.869 1.00 82.81 185 GLY A N 1
ATOM 1476 C CA . GLY A 1 185 ? 23.614 -8.954 -27.898 1.00 82.81 185 GLY A CA 1
ATOM 1477 C C . GLY A 1 185 ? 22.145 -8.505 -27.803 1.00 82.81 185 GLY A C 1
ATOM 1478 O O . GLY A 1 185 ? 21.431 -8.943 -26.903 1.00 82.81 185 GLY A O 1
ATOM 1479 N N . LEU A 1 186 ? 21.683 -7.632 -28.708 1.00 85.44 186 LEU A N 1
ATOM 1480 C CA . LEU A 1 186 ? 20.338 -7.057 -28.728 1.00 85.44 186 LEU A CA 1
ATOM 1481 C C . LEU A 1 186 ? 19.612 -7.388 -30.035 1.00 85.44 186 LEU A C 1
ATOM 1483 O O . LEU A 1 186 ? 20.218 -7.517 -31.097 1.00 85.44 186 LEU A O 1
ATOM 1487 N N . SER A 1 187 ? 18.279 -7.468 -29.975 1.00 87.38 187 SER A N 1
ATOM 1488 C CA . SER A 1 187 ? 17.478 -7.634 -31.191 1.00 87.38 187 SER A CA 1
ATOM 1489 C C . SER A 1 187 ? 17.508 -6.356 -32.052 1.00 87.38 187 SER A C 1
ATOM 1491 O O . SER A 1 187 ? 17.539 -5.249 -31.497 1.00 87.38 187 SER A O 1
ATOM 1493 N N . PRO A 1 188 ? 17.411 -6.459 -33.394 1.00 89.12 188 PRO A N 1
ATOM 1494 C CA . PRO A 1 188 ? 17.326 -5.285 -34.266 1.00 89.12 188 PRO A CA 1
ATOM 1495 C C . PRO A 1 188 ? 16.176 -4.335 -33.899 1.00 89.12 188 PRO A C 1
ATOM 1497 O O . PRO A 1 188 ? 16.330 -3.115 -33.956 1.00 89.12 188 PRO A O 1
ATOM 1500 N N . ALA A 1 189 ? 15.033 -4.879 -33.469 1.00 87.75 189 ALA A N 1
ATOM 1501 C CA . ALA A 1 189 ? 13.890 -4.089 -33.016 1.00 87.75 189 ALA A CA 1
ATOM 1502 C C . ALA A 1 189 ? 14.208 -3.296 -31.735 1.00 87.75 189 ALA A C 1
ATOM 1504 O O . ALA A 1 189 ? 13.873 -2.115 -31.634 1.00 87.75 189 ALA A O 1
ATOM 1505 N N . THR A 1 190 ? 14.906 -3.917 -30.778 1.00 87.12 190 THR A N 1
ATOM 1506 C CA . THR A 1 190 ? 15.341 -3.271 -29.530 1.00 87.12 190 THR A CA 1
ATOM 1507 C C . THR A 1 190 ? 16.317 -2.130 -29.806 1.00 87.12 190 THR A C 1
ATOM 1509 O O . THR A 1 190 ? 16.134 -1.034 -29.278 1.00 87.12 190 THR A O 1
ATOM 1512 N N . VAL A 1 191 ? 17.306 -2.355 -30.676 1.00 92.38 191 VAL A N 1
ATOM 1513 C CA . VAL A 1 191 ? 18.298 -1.340 -31.066 1.00 92.38 191 VAL A CA 1
ATOM 1514 C C . VAL A 1 191 ? 17.619 -0.115 -31.674 1.00 92.38 191 VAL A C 1
ATOM 1516 O O . VAL A 1 191 ? 17.853 1.004 -31.217 1.00 92.38 191 VAL A O 1
ATOM 1519 N N . HIS A 1 192 ? 16.723 -0.309 -32.646 1.00 93.00 192 HIS A N 1
ATOM 1520 C CA . HIS A 1 192 ? 16.006 0.807 -33.263 1.00 93.00 192 HIS A CA 1
ATOM 1521 C C . HIS A 1 192 ? 15.109 1.555 -32.271 1.00 93.00 192 HIS A C 1
ATOM 1523 O O . HIS A 1 192 ? 15.076 2.785 -32.293 1.00 93.00 192 HIS A O 1
ATOM 1529 N N . ASN A 1 193 ? 14.428 0.840 -31.370 1.00 92.75 193 ASN A N 1
ATOM 1530 C CA . ASN A 1 193 ? 13.609 1.465 -30.333 1.00 92.75 193 ASN A CA 1
ATOM 1531 C C . ASN A 1 193 ? 14.452 2.349 -29.397 1.00 92.75 193 ASN A C 1
ATOM 1533 O O . ASN A 1 193 ? 14.074 3.482 -29.121 1.00 92.75 193 ASN A O 1
ATOM 1537 N N . TYR A 1 194 ? 15.614 1.872 -28.942 1.00 94.31 194 TYR A N 1
ATOM 1538 C CA . TYR A 1 194 ? 16.474 2.630 -28.023 1.00 94.31 194 TYR A CA 1
ATOM 1539 C C . TYR A 1 194 ? 17.091 3.855 -28.700 1.00 94.31 194 TYR A C 1
ATOM 1541 O O . TYR A 1 194 ? 17.077 4.944 -28.134 1.00 94.31 194 TYR A O 1
ATOM 1549 N N . MET A 1 195 ? 17.567 3.711 -29.939 1.00 96.06 195 MET A N 1
ATOM 1550 C CA . MET A 1 195 ? 18.075 4.843 -30.721 1.00 96.06 195 MET A CA 1
ATOM 1551 C C . MET A 1 195 ? 16.992 5.897 -30.992 1.00 96.06 195 MET A C 1
ATOM 1553 O O . MET A 1 195 ? 17.294 7.087 -31.022 1.00 96.06 195 MET A O 1
ATOM 1557 N N . ARG A 1 196 ? 15.733 5.484 -31.192 1.00 96.94 196 ARG A N 1
ATOM 1558 C CA . ARG A 1 196 ? 14.602 6.411 -31.339 1.00 96.94 196 ARG A CA 1
ATOM 1559 C C . ARG A 1 196 ? 14.355 7.193 -30.048 1.00 96.94 196 ARG A C 1
ATOM 1561 O O . ARG A 1 196 ? 14.327 8.415 -30.102 1.00 96.94 196 ARG A O 1
ATOM 1568 N N . LEU A 1 197 ? 14.266 6.501 -28.909 1.00 93.75 197 LEU A N 1
ATOM 1569 C CA . LEU A 1 197 ? 14.087 7.133 -27.595 1.00 93.75 197 LEU A CA 1
ATOM 1570 C C . LEU A 1 197 ? 15.201 8.136 -27.276 1.00 93.75 197 LEU A C 1
ATOM 1572 O O . LEU A 1 197 ? 14.926 9.203 -26.742 1.00 93.75 197 LEU A O 1
ATOM 1576 N N . ALA A 1 198 ? 16.448 7.818 -27.634 1.00 96.19 198 ALA A N 1
ATOM 1577 C CA . ALA A 1 198 ? 17.572 8.732 -27.456 1.00 96.19 198 ALA A CA 1
ATOM 1578 C C . ALA A 1 198 ? 17.401 10.034 -28.251 1.00 96.19 198 ALA A C 1
ATOM 1580 O O . ALA A 1 198 ? 17.563 11.114 -27.699 1.00 96.19 198 ALA A O 1
ATOM 1581 N N . ARG A 1 199 ? 17.008 9.935 -29.527 1.00 96.62 199 ARG A N 1
ATOM 1582 C CA . ARG A 1 199 ? 16.773 11.109 -30.384 1.00 96.62 199 ARG A CA 1
ATOM 1583 C C . ARG A 1 199 ? 15.611 11.966 -29.894 1.00 96.62 199 ARG A C 1
ATOM 1585 O O . ARG A 1 199 ? 15.705 13.184 -29.946 1.00 96.62 199 ARG A O 1
ATOM 1592 N N . GLU A 1 200 ? 14.529 11.332 -29.448 1.00 95.31 200 GLU A N 1
ATOM 1593 C CA . GLU A 1 200 ? 13.365 12.026 -28.882 1.00 95.31 200 GLU A CA 1
ATOM 1594 C C . GLU A 1 200 ? 13.753 12.791 -27.608 1.00 95.31 200 GLU A C 1
ATOM 1596 O O . GLU A 1 200 ? 13.392 13.956 -27.459 1.00 95.31 200 GLU A O 1
ATOM 1601 N N . ALA A 1 201 ? 14.553 12.171 -26.733 1.00 92.06 201 ALA A N 1
ATOM 1602 C CA . ALA A 1 201 ? 15.046 12.805 -25.515 1.00 92.06 201 ALA A CA 1
ATOM 1603 C C . ALA A 1 201 ? 15.990 13.985 -25.799 1.00 92.06 201 ALA A C 1
ATOM 1605 O O . ALA A 1 201 ? 15.831 15.041 -25.191 1.00 92.06 201 ALA A O 1
ATOM 1606 N N . ASP A 1 202 ? 16.930 13.832 -26.738 1.00 92.12 202 ASP A N 1
ATOM 1607 C CA . ASP A 1 202 ? 17.862 14.902 -27.120 1.00 92.12 202 ASP A CA 1
ATOM 1608 C C . ASP A 1 202 ? 17.103 16.092 -27.744 1.00 92.12 202 ASP A C 1
ATOM 1610 O O . ASP A 1 202 ? 17.291 17.230 -27.327 1.00 92.12 202 ASP A O 1
ATOM 1614 N N . GLN A 1 203 ? 16.135 15.837 -28.638 1.00 91.00 203 GLN A N 1
ATOM 1615 C CA . GLN A 1 203 ? 15.275 16.892 -29.198 1.00 91.00 203 GLN A CA 1
ATOM 1616 C C . GLN A 1 203 ? 14.462 17.632 -28.133 1.00 91.00 203 GLN A C 1
ATOM 1618 O O . GLN A 1 203 ? 14.227 18.835 -28.251 1.00 91.00 203 GLN A O 1
ATOM 1623 N N . GLN A 1 204 ? 13.976 16.921 -27.117 1.00 85.31 204 GLN A N 1
ATOM 1624 C CA . GLN A 1 204 ? 13.205 17.528 -26.041 1.00 85.31 204 GLN A CA 1
ATOM 1625 C C . GLN A 1 204 ? 14.090 18.355 -25.100 1.00 85.31 204 GLN A C 1
ATOM 1627 O O . GLN A 1 204 ? 13.648 19.400 -24.625 1.00 85.31 204 GLN A O 1
ATOM 1632 N N . GLN A 1 205 ? 15.336 17.930 -24.882 1.00 83.19 205 GLN A N 1
ATOM 1633 C CA . GLN A 1 205 ? 16.337 18.680 -24.128 1.00 83.19 205 GLN A CA 1
ATOM 1634 C C . GLN A 1 205 ? 16.749 19.966 -24.860 1.00 83.19 205 GLN A C 1
ATOM 1636 O O . GLN A 1 205 ? 16.765 21.028 -24.243 1.00 83.19 205 GLN A O 1
ATOM 1641 N N . ASP A 1 206 ? 16.984 19.896 -26.171 1.00 84.00 206 ASP A N 1
ATOM 1642 C CA . ASP A 1 206 ? 17.319 21.064 -26.995 1.00 84.00 206 ASP A CA 1
ATOM 1643 C C . ASP A 1 206 ? 16.178 22.093 -27.018 1.00 84.00 206 ASP A C 1
ATOM 1645 O O . ASP A 1 206 ? 16.414 23.293 -26.915 1.00 84.00 206 ASP A O 1
ATOM 1649 N N . ARG A 1 207 ? 14.921 21.632 -27.086 1.00 80.44 207 ARG A N 1
ATOM 1650 C CA . ARG A 1 207 ? 13.731 22.502 -27.018 1.00 80.44 207 ARG A CA 1
ATOM 1651 C C . ARG A 1 207 ? 13.520 23.159 -25.659 1.00 80.44 207 ARG A C 1
ATOM 1653 O O . ARG A 1 207 ? 12.898 24.207 -25.607 1.00 80.44 207 ARG A O 1
ATOM 1660 N N . ALA A 1 208 ? 13.959 22.524 -24.577 1.00 73.88 208 ALA A N 1
ATOM 1661 C CA . ALA A 1 208 ? 13.865 23.088 -23.233 1.00 73.88 208 ALA A CA 1
ATOM 1662 C C . ALA A 1 208 ? 14.997 24.089 -22.934 1.00 73.88 208 ALA A C 1
ATOM 1664 O O . ALA A 1 208 ? 14.889 24.858 -21.982 1.00 73.88 208 ALA A O 1
ATOM 1665 N N . ALA A 1 209 ? 16.081 24.051 -23.715 1.00 70.56 209 ALA A N 1
ATOM 1666 C CA . ALA A 1 209 ? 17.237 24.936 -23.594 1.00 70.56 209 ALA A CA 1
ATOM 1667 C C . ALA A 1 209 ? 17.198 26.148 -24.548 1.00 70.56 209 ALA A C 1
ATOM 1669 O O . ALA A 1 209 ? 18.066 27.017 -24.444 1.00 70.56 209 ALA A O 1
ATOM 1670 N N . ALA A 1 210 ? 16.231 26.185 -25.470 1.00 62.22 210 ALA A N 1
ATOM 1671 C CA . ALA A 1 210 ? 15.961 27.280 -26.403 1.00 62.22 210 ALA A CA 1
ATOM 1672 C C . ALA A 1 210 ? 14.852 28.198 -25.872 1.00 62.22 210 ALA A C 1
ATOM 1674 O O . ALA A 1 210 ? 14.961 29.423 -26.100 1.00 62.22 210 ALA A O 1
#

Radius of gyration: 24.27 Å; chains: 1; bounding box: 58×42×67 Å

Sequence (210 aa):
MSEALVRSICAEFEIEIVPANVFPMPGQTRAVATMCRILRNHGEGHFRLVMTTLAETKDNQGLIDEHSLGAVSDLVRACPEWVEKRTSEWLEWWDKLPLGWIMYSVSHLRGVSQQRHALAGAIYHRLWVMAQESMTGKGATDKLRKRVGEANTLERRIELGRRLIKIKADLPHGHFGPWVRDKSGLSPATVHNYMRLAREADQQQDRAAA

pLDDT: mean 89.72, std 9.75, range [50.0, 98.19]